Protein AF-G2QCF4-F1 (afdb_monomer)

Organism: Thermothelomyces thermophilus (strain ATCC 42464 / BCRC 31852 / DSM 1799) (NCBI:txid573729)

Secondary structure (DSSP, 8-state):
-EEEEEEETTEEEEEETTTTEEEEE-SSHHHHHHHHHHHHHHHHHHHTT--TTSPPEEEEETTEEEEE--TT--HHHHHHHS---HHHHHHHHHHHHHHHHHHHHTT------SSS--PPPTT-HHHHHHHHHHHHHHHHSS-TTTTS-HHHHHHHHHTT-----GGGHHHHHHHHHHHTT---HHHHHHHHHHHH--

Nearest PDB structures (foldseek):
  3lxp-assembly1_A  TM=7.555E-01  e=3.835E-06  Homo sapiens
  4e1z-assembly1_A  TM=7.424E-01  e=3.626E-06  Mus musculus
  4gfo-assembly1_A  TM=7.415E-01  e=7.110E-06  Homo sapiens
  3o51-assembly1_A  TM=7.094E-01  e=1.477E-06  Homo sapiens

Sequence (198 aa):
MKDLVAYGNSGMVLLDRDTDTVIKTPHGEHTREAVTRERQIYERFVERGGHKGILCYHGTFESGIRLEYASHGNVRSYLDDHWANEKTKVRWAVQLAEALEFVHRCGVIHGDVNGFNVLLDKHLDADIFALGSTIYELMTESRPYAGLTEKVIFEKYSKGEFPETESLGFAGSIIKKCWQGEYKECKVVDDLKVQSWT

Radius of gyration: 17.88 Å; Cα contacts (8 Å, |Δi|>4): 250; chains: 1; bounding box: 49×38×49 Å

pLDDT: mean 79.03, std 13.93, range [31.0, 95.31]

Structure (mmCIF, N/CA/C/O backbone):
data_AF-G2QCF4-F1
#
_entry.id   AF-G2QCF4-F1
#
loop_
_atom_site.group_PDB
_atom_site.id
_atom_site.type_symbol
_atom_site.label_atom_id
_atom_site.label_alt_id
_atom_site.label_comp_id
_atom_site.label_asym_id
_atom_site.label_entity_id
_atom_site.label_seq_id
_atom_site.pdbx_PDB_ins_code
_atom_site.Cartn_x
_atom_site.Cartn_y
_atom_site.Cartn_z
_atom_site.occupancy
_atom_site.B_iso_or_equiv
_atom_site.auth_seq_id
_atom_site.auth_comp_id
_atom_site.auth_asym_id
_atom_site.auth_atom_id
_atom_site.pdbx_PDB_model_num
ATOM 1 N N . MET A 1 1 ? 12.374 12.628 -22.451 1.00 58.88 1 MET A N 1
ATOM 2 C CA . MET A 1 1 ? 13.365 13.104 -21.425 1.00 58.88 1 MET A CA 1
ATOM 3 C C . MET A 1 1 ? 13.071 12.396 -20.103 1.00 58.88 1 MET A C 1
ATOM 5 O O . MET A 1 1 ? 11.895 12.256 -19.789 1.00 58.88 1 MET A O 1
ATOM 9 N N . LYS A 1 2 ? 14.086 11.907 -19.367 1.00 72.62 2 LYS A N 1
ATOM 10 C CA . LYS A 1 2 ? 13.896 11.145 -18.115 1.00 72.62 2 LYS A CA 1
ATOM 11 C C . LYS A 1 2 ? 14.284 11.992 -16.905 1.00 72.62 2 LYS A C 1
ATOM 13 O O . LYS A 1 2 ? 15.440 12.399 -16.819 1.00 72.62 2 LYS A O 1
ATOM 18 N N . ASP A 1 3 ? 13.356 12.175 -15.973 1.00 74.00 3 ASP A N 1
ATOM 19 C CA . ASP A 1 3 ? 13.593 12.927 -14.739 1.00 74.00 3 ASP A CA 1
ATOM 20 C C . ASP A 1 3 ? 13.593 11.980 -13.539 1.00 74.00 3 ASP A C 1
ATOM 22 O O . ASP A 1 3 ? 12.762 11.078 -13.439 1.00 74.00 3 ASP A O 1
ATOM 26 N N . LEU A 1 4 ? 14.524 12.167 -12.610 1.00 73.75 4 LEU A N 1
ATOM 27 C CA . LEU A 1 4 ? 14.530 11.421 -11.357 1.00 73.75 4 LEU A CA 1
ATOM 28 C C . LEU A 1 4 ? 13.407 11.933 -10.449 1.00 73.75 4 LEU A C 1
ATOM 30 O O . LEU A 1 4 ? 13.386 13.116 -10.118 1.00 73.75 4 LEU A O 1
ATOM 34 N N . VAL A 1 5 ? 12.511 11.040 -10.021 1.00 70.19 5 VAL A N 1
ATOM 35 C CA . VAL A 1 5 ? 11.349 11.406 -9.190 1.00 70.19 5 VAL A CA 1
ATOM 36 C C . VAL A 1 5 ? 11.473 10.899 -7.757 1.00 70.19 5 VAL A C 1
ATOM 38 O O . VAL A 1 5 ? 10.997 11.567 -6.844 1.00 70.19 5 VAL A O 1
ATOM 41 N N . ALA A 1 6 ? 12.141 9.763 -7.521 1.00 63.31 6 ALA A N 1
ATOM 42 C CA . ALA A 1 6 ? 12.368 9.268 -6.162 1.00 63.31 6 ALA A CA 1
ATOM 43 C C . ALA A 1 6 ? 13.577 8.324 -6.035 1.00 63.31 6 ALA A C 1
ATOM 45 O O . ALA A 1 6 ? 13.937 7.607 -6.974 1.00 63.31 6 ALA A O 1
ATOM 46 N N . TYR A 1 7 ? 14.136 8.277 -4.820 1.00 60.03 7 TYR A N 1
ATOM 47 C CA . TYR A 1 7 ? 14.995 7.198 -4.326 1.00 60.03 7 TYR A CA 1
ATOM 48 C C . TYR A 1 7 ? 14.211 6.366 -3.307 1.00 60.03 7 TYR A C 1
ATOM 50 O O . TYR A 1 7 ? 13.603 6.927 -2.397 1.00 60.03 7 TYR A O 1
ATOM 58 N N . GLY A 1 8 ? 14.233 5.041 -3.439 1.00 58.19 8 GLY A N 1
ATOM 59 C CA . GLY A 1 8 ? 13.652 4.123 -2.459 1.00 58.19 8 GLY A CA 1
ATOM 60 C C . GLY A 1 8 ? 14.642 3.041 -2.029 1.00 58.19 8 GLY A C 1
ATOM 61 O O . GLY A 1 8 ? 15.656 2.817 -2.687 1.00 58.19 8 GLY A O 1
ATOM 62 N N . ASN A 1 9 ? 14.311 2.309 -0.959 1.00 54.06 9 ASN A N 1
ATOM 63 C CA . ASN A 1 9 ? 15.125 1.192 -0.446 1.00 54.06 9 ASN A CA 1
ATOM 64 C C . ASN A 1 9 ? 15.399 0.091 -1.491 1.00 54.06 9 ASN A C 1
ATOM 66 O O . ASN A 1 9 ? 16.360 -0.661 -1.359 1.00 54.06 9 ASN A O 1
ATOM 70 N N . SER A 1 10 ? 14.558 -0.015 -2.525 1.00 61.00 10 SER A N 1
ATOM 71 C CA . SER A 1 10 ? 14.649 -1.028 -3.585 1.00 61.00 10 SER A CA 1
ATOM 72 C C . SER A 1 10 ? 15.221 -0.513 -4.913 1.00 61.00 10 SER A C 1
ATOM 74 O O . SER A 1 10 ? 15.384 -1.314 -5.830 1.00 61.00 10 SER A O 1
ATOM 76 N N . GLY A 1 11 ? 15.549 0.781 -5.047 1.00 70.69 11 GLY A N 1
ATOM 77 C CA . GLY A 1 11 ? 16.124 1.331 -6.282 1.00 70.69 11 GLY A CA 1
ATOM 78 C C . GLY A 1 11 ? 15.760 2.789 -6.579 1.00 70.69 11 GLY A C 1
ATOM 79 O O . GLY A 1 11 ? 15.259 3.520 -5.724 1.00 70.69 11 GLY A O 1
ATOM 80 N N . MET A 1 12 ? 16.021 3.211 -7.818 1.00 82.69 12 MET A N 1
ATOM 81 C CA . MET A 1 12 ? 15.666 4.533 -8.350 1.00 82.69 12 MET A CA 1
ATOM 82 C C . MET A 1 12 ? 14.351 4.477 -9.127 1.00 82.69 12 MET A C 1
ATOM 84 O O . MET A 1 12 ? 14.091 3.503 -9.836 1.00 82.69 12 MET A O 1
ATOM 88 N N . VAL A 1 13 ? 13.569 5.555 -9.051 1.00 84.94 13 VAL A N 1
ATOM 89 C CA . VAL A 1 13 ? 12.350 5.748 -9.847 1.00 84.94 13 VAL A CA 1
ATOM 90 C C . VAL A 1 13 ? 12.537 6.942 -10.779 1.00 84.94 13 VAL A C 1
ATOM 92 O O . VAL A 1 13 ? 12.726 8.076 -10.333 1.00 84.94 13 VAL A O 1
ATOM 95 N N . LEU A 1 14 ? 12.486 6.677 -12.082 1.00 88.38 14 LEU A N 1
ATOM 96 C CA . LEU A 1 14 ? 12.657 7.663 -13.147 1.00 88.38 14 LEU A CA 1
ATOM 97 C C . LEU A 1 14 ? 11.324 7.877 -13.864 1.00 88.38 14 LEU A C 1
ATOM 99 O O . LEU A 1 14 ? 10.736 6.911 -14.341 1.00 88.38 14 LEU A O 1
ATOM 103 N N . LEU A 1 15 ? 10.862 9.116 -13.986 1.00 88.25 15 LEU A N 1
ATOM 104 C CA . LEU A 1 15 ? 9.718 9.461 -14.826 1.00 88.25 15 LEU A CA 1
ATOM 105 C C . LEU A 1 15 ? 10.156 9.540 -16.284 1.00 88.25 15 LEU A C 1
ATOM 107 O O . LEU A 1 15 ? 11.046 10.313 -16.641 1.00 88.25 15 LEU A O 1
ATOM 111 N N . AS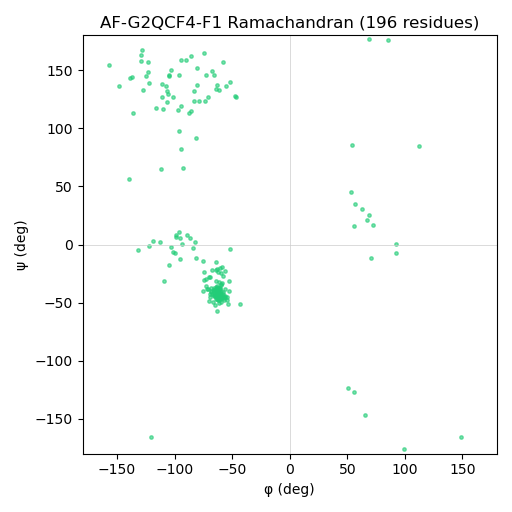P A 1 16 ? 9.498 8.752 -17.123 1.00 91.69 16 ASP A N 1
ATOM 112 C CA . ASP A 1 16 ? 9.586 8.815 -18.572 1.00 91.69 16 ASP A CA 1
ATOM 113 C C . ASP A 1 16 ? 8.427 9.666 -19.103 1.00 91.69 16 ASP A C 1
ATOM 115 O O . ASP A 1 16 ? 7.296 9.191 -19.235 1.00 91.69 16 ASP A O 1
ATOM 119 N N . ARG A 1 17 ? 8.708 10.945 -19.380 1.00 88.94 17 ARG A N 1
ATOM 120 C CA . ARG A 1 17 ? 7.692 11.910 -19.835 1.00 88.94 17 ARG A CA 1
ATOM 121 C C . ARG A 1 17 ? 7.141 11.604 -21.221 1.00 88.94 17 ARG A C 1
ATOM 123 O O . ARG A 1 17 ? 6.058 12.075 -21.546 1.00 88.94 17 ARG A O 1
ATOM 130 N N . ASP A 1 18 ? 7.877 10.845 -22.028 1.00 91.31 18 ASP A N 1
ATOM 131 C CA . ASP A 1 18 ? 7.485 10.575 -23.411 1.00 91.31 18 ASP A CA 1
ATOM 132 C C . ASP A 1 18 ? 6.316 9.573 -23.459 1.00 91.31 18 ASP A C 1
ATOM 134 O O . ASP A 1 18 ? 5.539 9.556 -24.412 1.00 91.31 18 ASP A O 1
ATOM 138 N N . THR A 1 19 ? 6.159 8.768 -22.404 1.00 90.75 19 THR A N 1
ATOM 139 C CA . THR A 1 19 ? 5.100 7.757 -22.275 1.00 90.75 19 THR A CA 1
ATOM 140 C C . THR A 1 19 ? 4.215 7.944 -21.043 1.00 90.75 19 THR A C 1
ATOM 142 O O . THR A 1 19 ? 3.326 7.127 -20.833 1.00 90.75 19 THR A O 1
ATOM 145 N N . ASP A 1 20 ? 4.486 8.952 -20.211 1.00 91.31 20 ASP A N 1
ATOM 146 C CA . ASP A 1 20 ? 3.826 9.194 -18.919 1.00 91.31 20 ASP A CA 1
ATOM 147 C C . ASP A 1 20 ? 3.843 7.965 -17.983 1.00 91.31 20 ASP A C 1
ATOM 149 O O . ASP A 1 20 ? 2.847 7.566 -17.382 1.00 91.31 20 ASP A O 1
ATOM 153 N N . THR A 1 21 ? 5.009 7.317 -17.883 1.00 93.00 21 THR A N 1
ATOM 154 C CA . THR A 1 21 ? 5.222 6.131 -17.027 1.00 93.00 21 THR A CA 1
ATOM 155 C C . THR A 1 21 ? 6.439 6.308 -16.138 1.00 93.00 21 THR A C 1
ATOM 157 O O . THR A 1 21 ? 7.326 7.100 -16.452 1.00 93.00 21 THR A O 1
ATOM 160 N N . VAL A 1 22 ? 6.558 5.496 -15.092 1.00 91.25 22 VAL A N 1
ATOM 161 C CA . VAL A 1 22 ? 7.780 5.420 -14.288 1.00 91.25 22 VAL A CA 1
ATOM 162 C C . VAL A 1 22 ? 8.579 4.158 -14.584 1.00 91.25 22 VAL A C 1
ATOM 164 O O . VAL A 1 22 ? 8.037 3.085 -14.844 1.00 91.25 22 VAL A O 1
ATOM 167 N N . ILE A 1 23 ? 9.898 4.286 -14.519 1.00 92.50 23 ILE A N 1
ATOM 168 C CA . ILE A 1 23 ? 10.859 3.196 -14.624 1.00 92.50 23 ILE A CA 1
ATOM 169 C C . ILE A 1 23 ? 11.485 3.018 -13.249 1.00 92.50 23 ILE A C 1
ATOM 171 O O . ILE A 1 23 ? 12.176 3.911 -12.754 1.00 92.50 23 ILE A O 1
ATOM 175 N N . LYS A 1 24 ? 11.271 1.849 -12.651 1.00 88.94 24 LYS A N 1
ATOM 176 C CA . LYS A 1 24 ? 11.936 1.449 -11.415 1.00 88.94 24 LYS A CA 1
ATOM 177 C C . LYS A 1 24 ? 13.135 0.580 -11.762 1.00 88.94 24 LYS A C 1
ATOM 179 O O . LYS A 1 24 ? 12.981 -0.500 -12.331 1.00 88.94 24 LYS A O 1
ATOM 184 N N . THR A 1 25 ? 14.329 1.067 -11.453 1.00 89.38 25 THR A N 1
ATOM 185 C CA . THR A 1 25 ? 15.599 0.430 -11.821 1.00 89.38 25 THR A CA 1
ATOM 186 C C . THR A 1 25 ? 16.465 0.196 -10.581 1.00 89.38 25 THR A C 1
ATOM 188 O O . THR A 1 25 ? 16.424 1.007 -9.649 1.00 89.38 25 THR A O 1
ATOM 191 N N . PRO A 1 26 ? 17.243 -0.899 -10.521 1.00 86.06 26 PRO A N 1
ATOM 192 C CA . PRO A 1 26 ? 18.140 -1.143 -9.401 1.00 86.06 26 PRO A CA 1
ATOM 193 C C . PRO A 1 26 ? 19.223 -0.059 -9.294 1.00 86.06 26 PRO A C 1
ATOM 195 O O . PRO A 1 26 ? 19.842 0.333 -10.282 1.00 86.06 26 PRO A O 1
ATOM 198 N N . HIS A 1 27 ? 19.494 0.381 -8.067 1.00 81.06 27 HIS A N 1
ATOM 199 C CA . HIS A 1 27 ? 20.644 1.209 -7.717 1.00 81.06 27 HIS A CA 1
ATOM 200 C C . HIS A 1 27 ? 21.789 0.291 -7.243 1.00 81.06 27 HIS A C 1
ATOM 202 O O . HIS A 1 27 ? 21.955 0.038 -6.048 1.00 81.06 27 HIS A O 1
ATOM 208 N N . GLY A 1 28 ? 22.532 -0.281 -8.196 1.00 79.81 28 GLY A N 1
ATOM 209 C CA . GLY A 1 28 ? 23.640 -1.218 -7.941 1.00 79.81 28 GLY A CA 1
ATOM 210 C C . GLY A 1 28 ? 23.221 -2.687 -7.772 1.00 79.81 28 GLY A C 1
ATOM 211 O O . GLY A 1 28 ? 22.037 -3.023 -7.786 1.00 79.81 28 GLY A O 1
ATOM 212 N N . GLU A 1 29 ? 24.199 -3.589 -7.627 1.00 79.69 29 GLU A N 1
ATOM 213 C CA . GLU A 1 29 ? 23.953 -5.043 -7.613 1.00 79.69 29 GLU A CA 1
ATOM 214 C C . GLU A 1 29 ? 23.033 -5.501 -6.474 1.00 79.69 29 GLU A C 1
ATOM 216 O O . GLU A 1 29 ? 22.153 -6.331 -6.699 1.00 79.69 29 GLU A O 1
ATOM 221 N N . HIS A 1 30 ? 23.154 -4.893 -5.291 1.00 81.06 30 HIS A N 1
ATOM 222 C CA . HIS A 1 30 ? 22.394 -5.271 -4.093 1.00 81.06 30 HIS A CA 1
ATOM 223 C C . HIS A 1 30 ? 20.871 -5.099 -4.220 1.00 81.06 30 HIS A C 1
ATOM 225 O O . HIS A 1 30 ? 20.121 -5.726 -3.479 1.00 81.0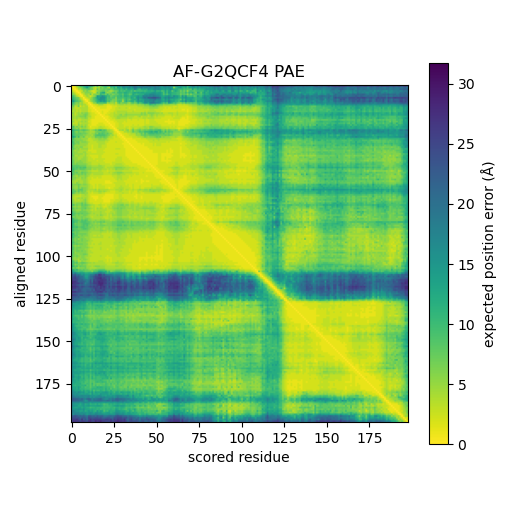6 30 HIS A O 1
ATOM 231 N N . THR A 1 31 ? 20.391 -4.270 -5.153 1.00 79.94 31 THR A N 1
ATOM 232 C CA . THR A 1 31 ? 18.950 -4.009 -5.343 1.00 79.94 31 THR A CA 1
ATOM 233 C C . THR A 1 31 ? 18.349 -4.776 -6.525 1.00 79.94 31 THR A C 1
ATOM 235 O O . THR A 1 31 ? 17.130 -4.797 -6.697 1.00 79.94 31 THR A O 1
ATOM 238 N N . ARG A 1 32 ? 19.173 -5.477 -7.322 1.00 83.44 32 ARG A N 1
ATOM 239 C CA . ARG A 1 32 ? 18.714 -6.242 -8.498 1.00 83.44 32 ARG A CA 1
ATOM 240 C C . ARG A 1 32 ? 17.755 -7.367 -8.127 1.00 83.44 32 ARG A C 1
ATOM 242 O O . ARG A 1 32 ? 16.770 -7.588 -8.830 1.00 83.44 32 ARG A O 1
ATOM 249 N N . GLU A 1 33 ? 18.025 -8.070 -7.031 1.00 86.12 33 GLU A N 1
ATOM 250 C CA . GLU A 1 33 ? 17.155 -9.149 -6.554 1.00 86.12 33 GLU A CA 1
ATOM 251 C C . GLU A 1 33 ? 15.787 -8.622 -6.111 1.00 86.12 33 GLU A C 1
ATOM 253 O O . GLU A 1 33 ? 14.766 -9.234 -6.423 1.00 86.12 33 GLU A O 1
ATOM 258 N N . ALA A 1 34 ? 15.752 -7.460 -5.451 1.00 84.00 34 ALA A N 1
ATOM 259 C CA . ALA A 1 34 ? 14.508 -6.816 -5.036 1.00 84.00 34 ALA A CA 1
ATOM 260 C C . ALA A 1 34 ? 13.648 -6.440 -6.252 1.00 84.00 34 ALA A C 1
ATOM 262 O O . ALA A 1 34 ? 12.477 -6.811 -6.310 1.00 84.00 34 ALA A O 1
ATOM 263 N N . VAL A 1 35 ? 14.247 -5.806 -7.266 1.00 86.12 35 VAL A N 1
ATOM 264 C CA . VAL A 1 35 ? 13.550 -5.467 -8.520 1.00 86.12 35 VAL A CA 1
ATOM 265 C C . VAL A 1 35 ? 13.109 -6.725 -9.277 1.00 86.12 35 VAL A C 1
ATOM 267 O O . VAL A 1 35 ? 12.019 -6.761 -9.844 1.00 86.12 35 VAL A O 1
ATOM 270 N N . THR A 1 36 ? 13.907 -7.797 -9.246 1.00 89.06 36 THR A N 1
ATOM 271 C CA . THR A 1 36 ? 13.543 -9.084 -9.865 1.00 89.06 36 THR A CA 1
ATOM 272 C C . THR A 1 36 ? 12.341 -9.729 -9.175 1.00 89.06 36 THR A C 1
ATOM 274 O O . THR A 1 36 ? 11.460 -10.255 -9.856 1.00 89.06 36 THR A O 1
ATOM 277 N N . ARG A 1 37 ? 12.284 -9.676 -7.840 1.00 88.62 37 ARG A N 1
ATOM 278 C CA . ARG A 1 37 ? 11.147 -10.170 -7.053 1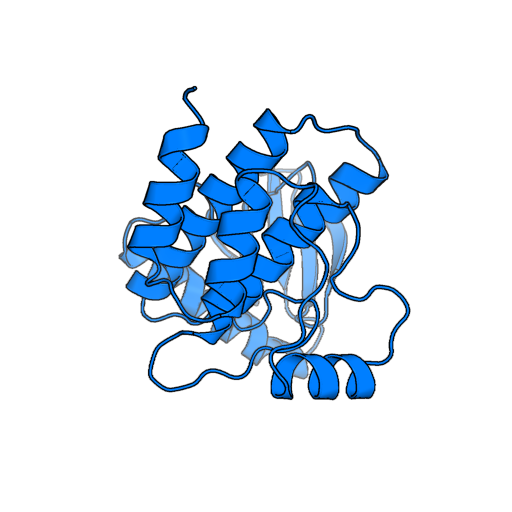.00 88.62 37 ARG A CA 1
ATOM 279 C C . ARG A 1 37 ? 9.890 -9.351 -7.327 1.00 88.62 37 ARG A C 1
ATOM 281 O O . ARG A 1 37 ? 8.827 -9.920 -7.546 1.00 88.62 37 ARG A O 1
ATOM 288 N N . GLU A 1 38 ? 10.020 -8.029 -7.360 1.00 89.25 38 GLU A N 1
ATOM 289 C CA . GLU A 1 38 ? 8.917 -7.123 -7.676 1.00 89.25 38 GLU A CA 1
ATOM 290 C C . GLU A 1 38 ? 8.368 -7.371 -9.085 1.00 89.25 38 GLU A C 1
ATOM 292 O O . GLU A 1 38 ? 7.157 -7.477 -9.260 1.00 89.25 38 GLU A O 1
ATOM 297 N N . ARG A 1 39 ? 9.245 -7.586 -10.074 1.00 91.94 39 ARG A N 1
ATOM 298 C CA . ARG A 1 39 ? 8.843 -8.015 -11.419 1.00 91.94 39 ARG A CA 1
ATOM 299 C C . ARG A 1 39 ? 7.972 -9.274 -11.382 1.00 91.94 39 ARG A C 1
ATOM 301 O O . ARG A 1 39 ? 6.893 -9.266 -11.959 1.00 91.94 39 ARG A O 1
ATOM 308 N N . GLN A 1 40 ? 8.412 -10.326 -10.689 1.00 93.00 40 GLN A N 1
ATOM 309 C CA . GLN A 1 40 ? 7.668 -11.593 -10.603 1.00 93.00 40 GLN A CA 1
ATOM 310 C C . GLN A 1 40 ? 6.292 -11.425 -9.942 1.00 93.00 40 GLN A C 1
ATOM 312 O O . GLN A 1 40 ? 5.343 -12.129 -10.283 1.00 93.00 40 GLN A O 1
ATOM 317 N N . ILE A 1 41 ? 6.178 -10.496 -8.990 1.00 91.56 41 ILE A N 1
ATOM 318 C CA . ILE A 1 41 ? 4.906 -10.149 -8.354 1.00 91.56 41 ILE A CA 1
ATOM 319 C C . ILE A 1 41 ? 3.963 -9.497 -9.375 1.00 91.56 41 ILE A C 1
ATOM 321 O O . ILE A 1 41 ? 2.826 -9.945 -9.521 1.00 91.56 41 ILE A O 1
ATOM 325 N N . TYR A 1 42 ? 4.436 -8.497 -10.123 1.00 93.75 42 TYR A N 1
ATOM 326 C CA . TYR A 1 42 ? 3.627 -7.830 -11.147 1.00 93.75 42 TYR A CA 1
ATOM 327 C C . TYR A 1 42 ? 3.248 -8.753 -12.311 1.00 93.75 42 TYR A C 1
ATOM 329 O O . TYR A 1 42 ? 2.105 -8.711 -12.763 1.00 93.75 42 TYR A O 1
ATOM 337 N N . GLU A 1 43 ? 4.155 -9.622 -12.761 1.00 94.38 43 GLU A N 1
ATOM 338 C CA . GLU A 1 43 ? 3.855 -10.655 -13.764 1.00 94.38 43 GLU A CA 1
ATOM 339 C C . GLU A 1 43 ? 2.693 -11.542 -13.291 1.00 94.38 43 GLU A C 1
ATOM 341 O O . GLU A 1 43 ? 1.714 -11.726 -14.015 1.00 94.38 43 GLU A O 1
ATOM 346 N N . ARG A 1 44 ? 2.721 -11.977 -12.025 1.00 94.62 44 ARG A N 1
ATOM 347 C CA . ARG A 1 44 ? 1.630 -12.757 -11.429 1.00 94.62 44 ARG A CA 1
ATOM 348 C C . ARG A 1 44 ? 0.313 -11.982 -11.354 1.00 94.62 44 ARG A C 1
ATOM 350 O O . ARG A 1 44 ? -0.752 -12.562 -11.559 1.00 94.62 44 ARG A O 1
ATOM 357 N N . PHE A 1 45 ? 0.355 -10.685 -11.051 1.00 94.25 45 PHE A N 1
ATOM 358 C CA . PHE A 1 45 ? -0.848 -9.850 -11.054 1.00 94.25 45 PHE A CA 1
ATOM 359 C C . PHE A 1 45 ? -1.467 -9.771 -12.450 1.00 94.25 45 PHE A C 1
ATOM 361 O O . PHE A 1 45 ? -2.682 -9.923 -12.583 1.00 94.25 45 PHE A O 1
ATOM 368 N N . VAL A 1 46 ? -0.646 -9.603 -13.490 1.00 94.88 46 VAL A N 1
ATOM 369 C CA . VAL A 1 46 ? -1.109 -9.593 -14.886 1.00 94.88 46 VAL A CA 1
ATOM 370 C C . VAL A 1 46 ? -1.723 -10.940 -15.275 1.00 94.88 46 VAL A C 1
ATOM 372 O O . VAL A 1 46 ? -2.821 -10.963 -15.827 1.00 94.88 46 VAL A O 1
ATOM 375 N N . GLU A 1 47 ? -1.093 -12.062 -14.915 1.00 95.06 47 GLU A N 1
ATOM 376 C CA . GLU A 1 47 ? -1.629 -13.416 -15.154 1.00 95.06 47 GLU A CA 1
ATOM 377 C C . GLU A 1 47 ? -3.007 -13.646 -14.510 1.00 95.06 47 GLU A C 1
ATOM 379 O O . GLU A 1 47 ? -3.798 -14.462 -14.987 1.00 95.06 47 GLU A O 1
ATOM 384 N N . ARG A 1 48 ? -3.316 -12.923 -13.427 1.00 94.31 48 ARG A N 1
ATOM 385 C CA . ARG A 1 48 ? -4.600 -12.984 -12.710 1.00 94.31 48 ARG A CA 1
ATOM 386 C C . ARG A 1 48 ? -5.595 -11.894 -13.135 1.00 94.31 48 ARG A C 1
ATOM 388 O O . ARG A 1 48 ? -6.628 -11.745 -12.487 1.00 94.31 48 ARG A O 1
ATOM 395 N N . GLY A 1 49 ? -5.312 -11.173 -14.222 1.00 92.62 49 GLY A N 1
ATOM 396 C CA . GLY A 1 49 ? -6.196 -10.165 -14.820 1.00 92.62 49 GLY A CA 1
ATOM 397 C C . GLY A 1 49 ? -5.984 -8.730 -14.327 1.00 92.62 49 GLY A C 1
ATOM 398 O O . GLY A 1 49 ? -6.672 -7.827 -14.797 1.00 92.62 49 GLY A O 1
ATOM 399 N N . GLY A 1 50 ? -5.029 -8.504 -13.420 1.00 91.12 50 GLY A N 1
ATOM 400 C CA . GLY A 1 50 ? -4.743 -7.194 -12.833 1.00 91.12 50 GLY A CA 1
ATOM 401 C C . GLY A 1 50 ? -5.840 -6.671 -11.896 1.00 91.12 50 GLY A C 1
ATOM 402 O O . GLY A 1 50 ? -6.887 -7.289 -11.700 1.00 91.12 50 GLY A O 1
ATOM 403 N N . HIS A 1 51 ? -5.594 -5.507 -11.291 1.00 90.19 51 HIS A N 1
ATOM 404 C CA . HIS A 1 51 ? -6.555 -4.848 -10.409 1.00 90.19 51 HIS A CA 1
ATOM 405 C C . HIS A 1 51 ? -6.428 -3.323 -10.484 1.00 90.19 51 HIS A C 1
ATOM 407 O O . HIS A 1 51 ? -5.326 -2.796 -10.409 1.00 90.19 51 HIS A O 1
ATOM 413 N N . LYS A 1 52 ? -7.559 -2.605 -10.546 1.00 86.88 52 LYS A N 1
ATOM 414 C CA . LYS A 1 52 ? -7.632 -1.128 -10.665 1.00 86.88 52 LYS A CA 1
ATOM 415 C C . LYS A 1 52 ? -6.942 -0.346 -9.533 1.00 86.88 52 LYS A C 1
ATOM 417 O O . LYS A 1 52 ? -6.733 0.851 -9.654 1.00 86.88 52 LYS A O 1
ATOM 422 N N . GLY A 1 53 ? -6.706 -1.001 -8.395 1.00 80.00 53 GLY A N 1
ATOM 423 C CA . GLY A 1 53 ? -6.049 -0.422 -7.217 1.00 80.00 53 GLY A CA 1
ATOM 424 C C . GLY A 1 53 ? -4.545 -0.700 -7.146 1.00 80.00 53 GLY A C 1
ATOM 425 O O . 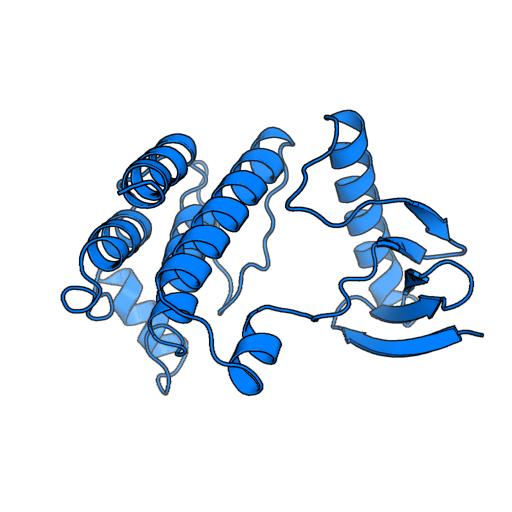GLY A 1 53 ? -3.932 -0.402 -6.130 1.00 80.00 53 GLY A O 1
ATOM 426 N N . ILE A 1 54 ? -3.970 -1.316 -8.181 1.00 86.06 54 ILE A N 1
ATOM 427 C CA . ILE A 1 54 ? -2.541 -1.620 -8.305 1.00 86.06 54 ILE A CA 1
ATOM 428 C C . ILE A 1 54 ? -2.046 -0.948 -9.584 1.00 86.06 54 ILE A C 1
ATOM 430 O O . ILE A 1 54 ? -2.741 -0.986 -10.597 1.00 86.06 54 ILE A O 1
ATOM 434 N N . LEU A 1 55 ? -0.854 -0.347 -9.538 1.00 86.50 55 LEU A N 1
ATOM 435 C CA . LEU A 1 55 ? -0.262 0.322 -10.699 1.00 86.50 55 LEU A CA 1
ATOM 436 C C . LEU A 1 55 ? -0.161 -0.629 -11.894 1.00 86.50 55 LEU A C 1
ATOM 438 O O . LEU A 1 55 ? 0.274 -1.777 -11.749 1.00 86.50 55 LEU A O 1
ATOM 442 N N . CYS A 1 56 ? -0.523 -0.143 -13.081 1.00 90.12 56 CYS A N 1
ATOM 443 C CA . CYS A 1 56 ? -0.410 -0.941 -14.296 1.00 90.12 56 CYS A CA 1
ATOM 444 C C . CYS A 1 56 ? 1.053 -1.327 -14.577 1.00 90.12 56 CYS A C 1
ATOM 446 O O . CYS A 1 56 ? 1.952 -0.484 -14.533 1.00 90.12 56 CYS A O 1
ATOM 448 N N . TYR A 1 57 ? 1.294 -2.604 -14.891 1.00 94.62 57 TYR A N 1
ATOM 449 C CA . TYR A 1 57 ? 2.611 -3.113 -15.273 1.00 94.62 57 TYR A CA 1
ATOM 450 C C . TYR A 1 57 ? 2.771 -3.120 -16.793 1.00 94.62 57 TYR A C 1
ATOM 452 O O . TYR A 1 57 ? 2.052 -3.824 -17.500 1.00 94.62 57 TYR A O 1
ATOM 460 N N . HIS A 1 58 ? 3.753 -2.370 -17.294 1.00 94.94 58 HIS A N 1
ATOM 461 C CA . HIS A 1 58 ? 4.030 -2.224 -18.728 1.00 94.94 58 HIS A CA 1
ATOM 462 C C . HIS A 1 58 ? 5.178 -3.121 -19.218 1.00 94.94 58 HIS A C 1
ATOM 464 O O . HIS A 1 58 ? 5.628 -2.982 -20.355 1.00 94.94 58 HIS A O 1
ATOM 470 N N . GLY A 1 59 ? 5.667 -4.033 -18.374 1.00 94.50 59 GLY A N 1
ATOM 471 C CA . GLY A 1 59 ? 6.753 -4.947 -18.713 1.00 94.50 59 GLY A CA 1
ATOM 472 C C . GLY A 1 59 ? 8.121 -4.514 -18.186 1.00 94.50 59 GLY A C 1
ATOM 473 O O . GLY A 1 59 ? 8.283 -3.552 -17.428 1.00 94.50 59 GLY A O 1
ATOM 474 N N . THR A 1 60 ? 9.138 -5.282 -18.562 1.00 94.00 60 THR A N 1
ATOM 475 C CA . THR A 1 60 ? 10.535 -4.989 -18.232 1.00 94.00 60 THR A CA 1
ATOM 476 C C . THR A 1 60 ? 11.056 -3.813 -19.045 1.00 94.00 60 THR A C 1
ATOM 478 O O . THR A 1 60 ? 10.733 -3.674 -20.224 1.00 94.00 60 THR A O 1
ATOM 481 N N . PHE A 1 61 ? 11.933 -3.016 -18.446 1.00 90.75 61 PHE A N 1
ATOM 482 C CA . PHE A 1 61 ? 12.660 -1.963 -19.142 1.00 90.75 61 PHE A CA 1
ATOM 483 C C . PHE A 1 61 ? 14.125 -1.997 -18.709 1.00 90.75 61 PHE A C 1
ATOM 485 O O . PHE A 1 61 ? 14.426 -1.726 -17.548 1.00 90.75 61 PHE A O 1
ATOM 492 N N . GLU A 1 62 ? 15.033 -2.334 -19.629 1.00 88.81 62 GLU A N 1
ATOM 493 C CA . GLU A 1 62 ? 16.452 -2.580 -19.322 1.00 88.81 62 GLU A CA 1
ATOM 494 C C . GLU A 1 62 ? 16.611 -3.578 -18.148 1.00 88.81 62 GLU A C 1
ATOM 496 O O . GLU A 1 62 ? 16.087 -4.689 -18.211 1.00 88.81 62 GLU A O 1
ATOM 501 N N . SER A 1 63 ? 17.310 -3.204 -17.069 1.00 86.88 63 SER A N 1
ATOM 502 C CA . SER A 1 63 ? 17.433 -4.005 -15.840 1.00 86.88 63 SER A CA 1
ATOM 503 C C . SER A 1 63 ? 16.300 -3.790 -14.828 1.00 86.88 63 SER A C 1
ATOM 505 O O . SER A 1 63 ? 16.390 -4.284 -13.704 1.00 86.88 63 SER A O 1
ATOM 507 N N . GLY A 1 64 ? 15.283 -3.009 -15.187 1.00 91.06 64 GLY A N 1
ATOM 508 C CA . GLY A 1 64 ? 14.186 -2.591 -14.324 1.00 91.06 64 GLY A CA 1
ATOM 509 C C . GLY A 1 64 ? 12.802 -3.011 -14.818 1.00 91.06 64 GLY A C 1
ATOM 510 O O . GLY A 1 64 ? 12.639 -3.843 -15.716 1.00 91.06 64 GLY A O 1
ATOM 511 N N . ILE A 1 65 ? 11.787 -2.392 -14.222 1.00 93.81 65 ILE A N 1
ATOM 512 C CA . ILE A 1 65 ? 10.375 -2.545 -14.583 1.00 93.81 65 ILE A CA 1
ATOM 513 C C . ILE A 1 65 ? 9.758 -1.191 -14.921 1.00 93.81 65 ILE A C 1
ATOM 515 O O . ILE A 1 65 ? 10.149 -0.166 -14.358 1.00 93.81 65 ILE A O 1
ATOM 519 N N . ARG A 1 66 ? 8.783 -1.191 -15.832 1.00 95.31 66 ARG A N 1
ATOM 520 C CA . ARG A 1 66 ? 7.988 -0.012 -16.179 1.00 95.31 66 ARG A CA 1
ATOM 521 C C . ARG A 1 66 ? 6.588 -0.129 -15.587 1.00 95.31 66 ARG A C 1
ATOM 523 O O . ARG A 1 66 ? 5.918 -1.143 -15.781 1.00 95.31 66 ARG A O 1
ATOM 530 N N . LEU A 1 67 ? 6.162 0.917 -14.890 1.00 92.06 67 LEU A N 1
ATOM 531 C CA . LEU A 1 67 ? 4.880 1.000 -14.197 1.00 92.06 67 LEU A CA 1
ATOM 532 C C . LEU A 1 67 ? 4.140 2.286 -14.574 1.00 92.06 67 LEU A C 1
ATOM 534 O O . LEU A 1 67 ? 4.753 3.269 -14.992 1.00 92.06 67 LEU A O 1
ATOM 538 N N . GLU A 1 68 ? 2.826 2.274 -14.394 1.00 89.44 68 GLU A N 1
ATOM 539 C CA . GLU A 1 68 ? 1.985 3.469 -14.432 1.00 89.44 68 GLU A CA 1
ATOM 540 C C . GLU A 1 68 ? 2.528 4.565 -13.505 1.00 89.44 68 GLU A C 1
ATOM 542 O O . GLU A 1 68 ? 2.979 4.293 -12.387 1.00 89.44 68 GLU A O 1
ATOM 547 N N . TYR A 1 69 ? 2.478 5.816 -13.964 1.00 86.12 69 TYR A N 1
ATOM 548 C CA . TYR A 1 69 ? 2.837 6.957 -13.134 1.00 86.12 69 TYR A CA 1
ATOM 549 C C . TYR A 1 69 ? 1.642 7.439 -12.298 1.00 86.12 69 TYR A C 1
ATOM 551 O O . TYR A 1 69 ? 0.668 7.976 -12.820 1.00 86.12 69 TYR A O 1
ATOM 559 N N . ALA A 1 70 ? 1.742 7.316 -10.973 1.00 81.00 70 ALA A N 1
ATOM 560 C CA . ALA A 1 70 ? 0.797 7.932 -10.044 1.00 81.00 70 ALA A CA 1
ATOM 561 C C . ALA A 1 70 ? 1.151 9.411 -9.812 1.00 81.00 70 ALA A C 1
ATOM 563 O O . ALA A 1 70 ? 1.918 9.749 -8.910 1.00 81.00 70 ALA A O 1
ATOM 564 N N . SER A 1 71 ? 0.565 10.300 -10.615 1.00 77.31 71 SER A N 1
ATOM 565 C CA . SER A 1 71 ? 0.877 11.740 -10.634 1.00 77.31 71 SER A CA 1
ATOM 566 C C . SER A 1 71 ? 0.643 12.495 -9.320 1.00 77.31 71 SER A C 1
ATOM 568 O O . SER A 1 71 ? 1.229 13.555 -9.120 1.00 77.31 71 SER A O 1
ATOM 570 N N . HIS A 1 72 ? -0.171 11.948 -8.415 1.00 75.19 72 HIS A N 1
ATOM 571 C CA . HIS A 1 72 ? -0.467 12.531 -7.100 1.00 75.19 72 HIS A CA 1
ATOM 572 C C . HIS A 1 72 ? 0.354 11.904 -5.961 1.00 75.19 72 HIS A C 1
ATOM 574 O O . HIS A 1 72 ? 0.119 12.204 -4.791 1.00 75.19 72 HIS A O 1
ATOM 580 N N . GLY A 1 73 ? 1.310 11.030 -6.288 1.00 74.62 73 GLY A N 1
ATOM 581 C CA . GLY A 1 73 ? 2.150 10.361 -5.305 1.00 74.62 73 GLY A CA 1
ATOM 582 C C . GLY A 1 73 ? 1.365 9.414 -4.394 1.00 74.62 73 GLY A C 1
ATOM 583 O O . GLY A 1 73 ? 0.412 8.758 -4.813 1.00 74.62 73 GLY A O 1
ATOM 584 N N . ASN A 1 74 ? 1.812 9.306 -3.144 1.00 77.56 74 ASN A N 1
ATOM 585 C CA . ASN A 1 74 ? 1.178 8.464 -2.133 1.00 77.56 74 ASN A CA 1
ATOM 586 C C . ASN A 1 74 ? 0.190 9.277 -1.277 1.00 77.56 74 ASN A C 1
ATOM 588 O O . ASN A 1 74 ? 0.301 10.497 -1.166 1.00 77.56 74 ASN A O 1
ATOM 592 N N . VAL A 1 75 ? -0.750 8.584 -0.629 1.00 71.50 75 VAL A N 1
ATOM 593 C 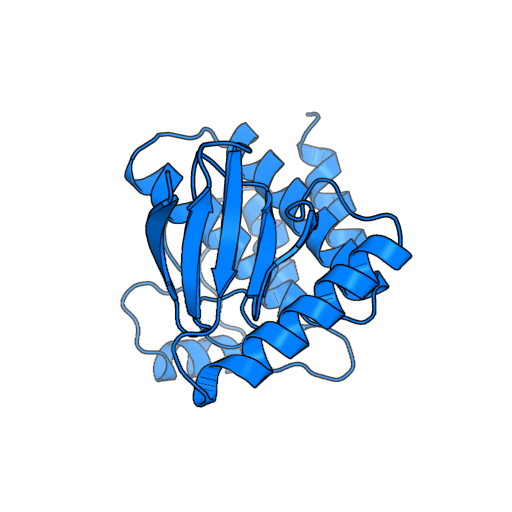CA . VAL A 1 75 ? -1.829 9.222 0.141 1.00 71.50 75 VAL A CA 1
ATOM 594 C C . VAL A 1 75 ? -1.309 10.100 1.284 1.00 71.50 75 VAL A C 1
ATOM 596 O O . VAL A 1 75 ? -1.902 11.139 1.552 1.00 71.50 75 VAL A O 1
ATOM 599 N N . ARG A 1 76 ? -0.192 9.727 1.925 1.00 71.56 76 ARG A N 1
ATOM 600 C CA . ARG A 1 76 ? 0.410 10.524 3.002 1.00 71.56 76 ARG A CA 1
ATOM 601 C C . ARG A 1 76 ? 0.864 11.881 2.475 1.00 71.56 76 ARG A C 1
ATOM 603 O O . ARG A 1 76 ? 0.377 12.899 2.946 1.00 71.56 76 ARG A O 1
ATOM 610 N N . SER A 1 77 ? 1.724 11.877 1.459 1.00 69.25 77 SER A N 1
ATOM 611 C CA . SER A 1 77 ? 2.220 13.109 0.836 1.00 69.25 77 SER A CA 1
ATOM 612 C C . SER A 1 77 ? 1.085 13.950 0.251 1.00 69.25 77 SER A C 1
ATOM 614 O O . SER A 1 77 ? 1.128 15.170 0.324 1.00 69.25 77 SER A O 1
ATOM 616 N N . TYR A 1 78 ? 0.040 13.311 -0.284 1.00 74.06 78 TYR A N 1
ATOM 617 C CA . TYR A 1 78 ? -1.132 14.034 -0.764 1.00 74.06 78 TYR A CA 1
ATOM 618 C C . TYR A 1 78 ? -1.848 14.780 0.366 1.00 74.06 78 TYR A C 1
ATOM 620 O O . TYR A 1 78 ? -2.171 15.948 0.191 1.00 74.06 78 TYR A O 1
ATOM 628 N N . LEU A 1 79 ? -2.079 14.124 1.508 1.00 75.38 79 LEU A N 1
ATOM 629 C CA . LEU A 1 79 ? -2.754 14.714 2.669 1.00 75.38 79 LEU A CA 1
ATOM 630 C C . LEU A 1 79 ? -1.917 15.788 3.375 1.00 75.38 79 LEU A C 1
ATOM 632 O O . LEU A 1 79 ? -2.487 16.705 3.957 1.00 75.38 79 LEU A O 1
ATOM 636 N N . ASP A 1 80 ? -0.586 15.696 3.303 1.00 76.38 80 ASP A N 1
ATOM 637 C CA . ASP A 1 80 ? 0.301 16.734 3.838 1.00 76.38 80 ASP A CA 1
ATOM 638 C C . ASP A 1 80 ? 0.115 18.076 3.081 1.00 76.38 80 ASP A C 1
ATOM 640 O O . ASP A 1 80 ? 0.205 19.142 3.690 1.00 76.38 80 ASP A O 1
ATOM 644 N N . ASP A 1 81 ? -0.218 18.026 1.783 1.00 76.31 81 ASP A N 1
ATOM 645 C CA . ASP A 1 81 ? -0.391 19.209 0.920 1.00 76.31 81 ASP A CA 1
ATOM 646 C C . ASP A 1 81 ? -1.865 19.551 0.598 1.00 76.31 81 ASP A C 1
ATOM 648 O O . ASP A 1 81 ? -2.170 20.662 0.156 1.00 76.31 81 ASP A O 1
ATOM 652 N N . HIS A 1 82 ? -2.797 18.610 0.786 1.00 78.94 82 HIS A N 1
ATOM 653 C CA . HIS A 1 82 ? -4.188 18.724 0.337 1.00 78.94 82 HIS A CA 1
ATOM 654 C C . HIS A 1 82 ? -5.184 18.193 1.368 1.00 78.94 82 HIS A C 1
ATOM 656 O O . HIS A 1 82 ? -5.008 17.144 1.979 1.00 78.94 82 HIS A O 1
ATOM 662 N N . TRP A 1 83 ? -6.332 18.862 1.466 1.00 86.69 83 TRP A N 1
ATOM 663 C CA . TRP A 1 83 ? -7.450 18.386 2.275 1.00 86.69 83 TRP A CA 1
ATOM 664 C C . TRP A 1 83 ? -8.272 17.304 1.558 1.00 86.69 83 TRP A C 1
ATOM 666 O O . TRP A 1 83 ? -8.646 17.463 0.393 1.00 86.69 83 TRP A O 1
ATOM 676 N N . ALA A 1 84 ? -8.657 16.249 2.285 1.00 77.75 84 ALA A N 1
ATOM 677 C CA . ALA A 1 84 ? -9.623 15.247 1.836 1.00 77.75 84 ALA A CA 1
ATOM 678 C C . ALA A 1 84 ? -10.739 15.056 2.873 1.00 77.75 84 ALA A C 1
ATOM 680 O O . ALA A 1 84 ? -10.482 14.874 4.060 1.00 77.75 84 ALA A O 1
ATOM 681 N N . ASN A 1 85 ? -11.995 15.041 2.421 1.00 84.12 85 ASN A N 1
ATOM 682 C CA . ASN A 1 85 ? -13.136 14.779 3.301 1.00 84.12 85 ASN A CA 1
ATOM 683 C C . ASN A 1 85 ? -13.253 13.290 3.684 1.00 84.12 85 ASN A C 1
ATOM 685 O O . ASN A 1 85 ? -12.691 12.413 3.022 1.00 84.12 85 ASN A O 1
ATOM 689 N N . GLU A 1 86 ? -14.047 12.996 4.716 1.00 78.31 86 GLU A N 1
ATOM 690 C CA . GLU A 1 86 ? -14.264 11.632 5.220 1.00 78.31 86 GLU A CA 1
ATOM 691 C C . GLU A 1 86 ? -14.725 10.665 4.126 1.00 78.31 86 GLU A C 1
ATOM 693 O O . GLU A 1 86 ? -14.150 9.593 3.967 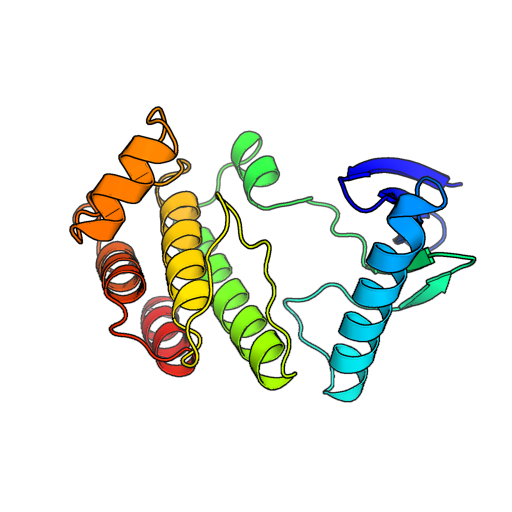1.00 78.31 86 GLU A O 1
ATOM 698 N N . LYS A 1 87 ? -15.688 11.067 3.287 1.00 78.56 87 LYS A N 1
ATOM 699 C CA . LYS A 1 87 ? -16.170 10.240 2.169 1.00 78.56 87 LYS A CA 1
ATOM 700 C C . LYS A 1 87 ? -15.039 9.813 1.225 1.00 78.56 87 LYS A C 1
ATOM 702 O O . LYS A 1 87 ? -15.023 8.683 0.737 1.00 78.56 87 LYS A O 1
ATOM 707 N N . THR A 1 88 ? -14.082 10.701 0.972 1.00 76.62 88 THR A N 1
ATOM 708 C CA . THR A 1 88 ? -12.909 10.414 0.137 1.00 76.62 88 THR A CA 1
ATOM 709 C C . THR A 1 88 ? -11.969 9.434 0.832 1.00 76.62 88 THR A C 1
ATOM 711 O O . THR A 1 88 ? -11.564 8.452 0.210 1.00 76.62 88 THR A O 1
ATOM 714 N N . LYS A 1 89 ? -11.696 9.640 2.125 1.00 78.31 89 LYS A N 1
ATOM 715 C CA . LYS A 1 89 ? -10.861 8.747 2.948 1.00 78.31 89 LYS A CA 1
ATOM 716 C C . LYS A 1 89 ? -11.453 7.334 3.038 1.00 78.31 89 LYS A C 1
ATOM 718 O O . LYS A 1 89 ? -10.737 6.351 2.869 1.00 78.31 89 LYS A O 1
ATOM 723 N N . VAL A 1 90 ? -12.772 7.223 3.199 1.00 75.25 90 VAL A N 1
ATOM 724 C CA . VAL A 1 90 ? -13.507 5.945 3.212 1.00 75.25 90 VAL A CA 1
ATOM 725 C C . VAL A 1 90 ? -13.421 5.247 1.859 1.00 75.25 90 VAL A C 1
ATOM 727 O O . VAL A 1 90 ? -13.149 4.050 1.796 1.00 75.25 90 VAL A O 1
ATOM 730 N N . ARG A 1 91 ? -13.589 5.986 0.756 1.00 75.69 91 ARG A N 1
ATOM 731 C CA . ARG A 1 91 ? -13.412 5.428 -0.591 1.00 75.69 91 ARG A CA 1
ATOM 732 C C . ARG A 1 91 ? -11.997 4.879 -0.791 1.00 75.69 91 ARG A C 1
ATOM 734 O O . ARG A 1 91 ? -11.859 3.797 -1.355 1.00 75.69 91 ARG A O 1
ATOM 741 N N . TRP A 1 92 ? -10.967 5.588 -0.328 1.00 80.38 92 TRP A N 1
ATOM 742 C CA . TRP A 1 92 ? -9.587 5.098 -0.384 1.00 80.38 92 TRP A CA 1
ATOM 743 C C . TRP A 1 92 ? -9.385 3.839 0.464 1.00 80.38 92 TRP A C 1
ATOM 745 O O . TRP A 1 92 ? -8.769 2.893 -0.017 1.00 80.38 92 TRP A O 1
ATOM 755 N N . ALA A 1 93 ? -9.968 3.774 1.665 1.00 75.62 93 ALA A N 1
ATOM 756 C CA . ALA A 1 93 ? -9.937 2.574 2.502 1.00 75.62 93 ALA A CA 1
ATOM 757 C C . ALA A 1 93 ? -10.573 1.356 1.804 1.00 75.62 93 ALA A C 1
ATOM 759 O O . ALA A 1 93 ? -9.984 0.277 1.802 1.00 75.62 93 ALA A O 1
ATOM 760 N N . VAL A 1 94 ? -11.731 1.533 1.151 1.00 75.25 94 VAL A N 1
ATOM 761 C CA . VAL A 1 94 ? -12.372 0.474 0.345 1.00 75.25 94 VAL A CA 1
ATOM 762 C C . VAL A 1 94 ? -11.450 0.024 -0.787 1.00 75.25 94 VAL A C 1
ATOM 764 O O . VAL A 1 94 ? -11.232 -1.171 -0.960 1.00 75.25 94 VAL A O 1
ATOM 767 N N . GLN A 1 95 ? -10.894 0.966 -1.556 1.00 77.19 95 GLN A N 1
ATOM 768 C CA . GLN A 1 95 ? -10.013 0.651 -2.686 1.00 77.19 95 GLN A CA 1
ATOM 769 C C . GLN A 1 95 ? -8.749 -0.097 -2.245 1.00 77.19 95 GLN A C 1
ATOM 771 O O . GLN A 1 95 ? -8.335 -1.038 -2.923 1.00 77.19 95 GLN A O 1
ATOM 776 N N . LEU A 1 96 ? -8.168 0.293 -1.106 1.00 80.56 96 LEU A N 1
ATOM 777 C CA . LEU A 1 96 ? -7.016 -0.376 -0.510 1.00 80.56 96 LEU A CA 1
ATOM 778 C C . LEU A 1 96 ? -7.362 -1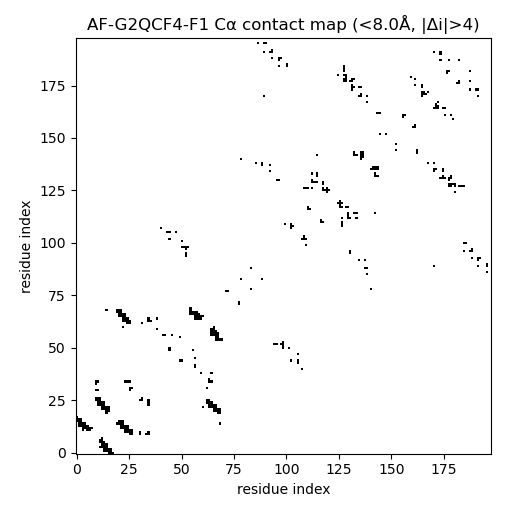.808 -0.090 1.00 80.56 96 LEU A C 1
ATOM 780 O O . LEU A 1 96 ? -6.626 -2.732 -0.425 1.00 80.56 96 LEU A O 1
ATOM 784 N N . ALA A 1 97 ? -8.497 -2.004 0.585 1.00 79.81 97 ALA A N 1
ATOM 785 C CA . ALA A 1 97 ? -8.951 -3.328 1.000 1.00 79.81 97 ALA A CA 1
ATOM 786 C C . ALA A 1 97 ? -9.239 -4.246 -0.207 1.00 79.81 97 ALA A C 1
ATOM 788 O O . ALA A 1 97 ? -8.821 -5.401 -0.209 1.00 79.81 97 ALA A O 1
ATOM 789 N N . GLU A 1 98 ? -9.879 -3.729 -1.267 1.00 81.06 98 GLU A N 1
ATOM 790 C CA . GLU A 1 98 ? -10.101 -4.469 -2.524 1.00 81.06 98 GLU A CA 1
ATOM 791 C C . GLU A 1 98 ? -8.778 -4.871 -3.199 1.00 81.06 98 GLU A C 1
ATOM 793 O O . GLU A 1 98 ? -8.636 -5.993 -3.693 1.00 81.06 98 GLU A O 1
ATOM 798 N N . ALA A 1 99 ? -7.798 -3.960 -3.227 1.00 82.88 99 ALA A N 1
ATOM 799 C CA . ALA A 1 99 ? -6.486 -4.239 -3.799 1.00 82.88 99 ALA A CA 1
ATOM 800 C C . ALA A 1 99 ? -5.736 -5.304 -2.992 1.00 82.88 99 ALA A C 1
ATOM 802 O O . ALA A 1 99 ? -5.186 -6.229 -3.585 1.00 82.88 99 ALA A O 1
ATOM 803 N N . LEU A 1 100 ? -5.763 -5.217 -1.662 1.00 82.19 100 LEU A N 1
ATOM 804 C CA . LEU A 1 100 ? -5.111 -6.182 -0.780 1.00 82.19 100 LEU A CA 1
ATOM 805 C C . LEU A 1 100 ? -5.716 -7.587 -0.924 1.00 82.19 100 LEU A C 1
ATOM 807 O O . LEU A 1 100 ? -4.981 -8.557 -1.098 1.00 82.19 100 LEU A O 1
ATOM 811 N N . GLU A 1 101 ? -7.046 -7.687 -0.987 1.00 83.25 101 GLU A N 1
ATOM 812 C CA . GLU A 1 101 ? -7.739 -8.954 -1.250 1.00 83.25 101 GLU A CA 1
ATOM 813 C C . GLU A 1 101 ? -7.291 -9.572 -2.592 1.00 83.25 101 GLU A C 1
ATOM 815 O O . GLU A 1 101 ? -7.058 -10.779 -2.702 1.00 83.25 101 GLU A O 1
ATOM 820 N N . PHE A 1 102 ? -7.112 -8.753 -3.636 1.00 84.38 102 PHE A N 1
ATOM 821 C CA . PHE A 1 102 ? -6.563 -9.228 -4.908 1.00 84.38 102 PHE A CA 1
ATOM 822 C C . PHE A 1 102 ? -5.114 -9.720 -4.779 1.00 84.38 102 PHE A C 1
ATOM 824 O O . PHE A 1 102 ? -4.790 -10.789 -5.309 1.00 84.38 102 PHE A O 1
ATOM 831 N N . VAL A 1 103 ? -4.253 -8.976 -4.078 1.00 84.75 103 VAL A N 1
ATOM 832 C CA . VAL A 1 103 ? -2.849 -9.356 -3.839 1.00 84.75 103 VAL A CA 1
ATOM 833 C C . VAL A 1 103 ? -2.781 -10.736 -3.176 1.00 84.75 103 VAL A C 1
ATOM 835 O O . VAL A 1 103 ? -2.046 -11.614 -3.643 1.00 84.75 103 VAL A O 1
ATOM 838 N N . HIS A 1 104 ? -3.626 -10.990 -2.178 1.00 83.19 104 HIS A N 1
ATOM 839 C CA . HIS A 1 104 ? -3.653 -12.271 -1.472 1.00 83.19 104 HIS A CA 1
ATOM 840 C C . HIS A 1 104 ? -4.248 -13.407 -2.305 1.00 83.19 104 HIS A C 1
ATOM 842 O O . HIS A 1 104 ? -3.724 -14.522 -2.279 1.00 83.19 104 HIS A O 1
ATOM 848 N N . ARG A 1 105 ? -5.262 -13.146 -3.147 1.00 84.31 105 ARG A N 1
ATOM 849 C CA . ARG A 1 105 ? -5.733 -14.131 -4.148 1.00 84.31 105 ARG A CA 1
ATOM 850 C C . ARG A 1 105 ? -4.642 -14.541 -5.141 1.00 84.31 105 ARG A C 1
ATOM 852 O O . ARG A 1 105 ? -4.704 -15.636 -5.709 1.00 84.31 105 ARG A O 1
ATOM 859 N N . CYS A 1 106 ? -3.639 -13.688 -5.346 1.00 85.31 106 CYS A N 1
ATOM 860 C CA . CYS A 1 106 ? -2.445 -14.004 -6.127 1.00 85.31 106 CYS A CA 1
ATOM 861 C C . CYS A 1 106 ? -1.382 -14.770 -5.312 1.00 85.31 106 CYS A C 1
ATOM 863 O O . CYS A 1 106 ? -0.307 -15.067 -5.832 1.00 85.31 106 CYS A O 1
ATOM 865 N N . GLY A 1 107 ? -1.637 -15.109 -4.046 1.00 81.56 107 GLY A N 1
ATOM 866 C CA . GLY A 1 107 ? -0.668 -15.763 -3.163 1.00 81.56 107 GLY A CA 1
ATOM 867 C C . GLY A 1 107 ? 0.565 -14.896 -2.906 1.00 81.56 107 GLY A C 1
ATOM 868 O O . GLY A 1 107 ? 1.678 -15.417 -2.807 1.00 81.56 107 GLY A O 1
ATOM 869 N N . VAL A 1 108 ? 0.385 -13.575 -2.917 1.00 81.62 108 VAL A N 1
ATOM 870 C CA . VAL A 1 108 ? 1.417 -12.594 -2.587 1.00 81.62 108 VAL A CA 1
ATOM 871 C C . VAL A 1 108 ? 1.070 -12.005 -1.231 1.00 81.62 108 VAL A C 1
ATOM 873 O O . VAL A 1 108 ? -0.080 -11.687 -0.962 1.00 81.62 108 VAL A O 1
ATOM 876 N N . ILE A 1 109 ? 2.088 -11.867 -0.398 1.00 74.12 109 ILE A N 1
ATOM 877 C CA . ILE A 1 109 ? 2.053 -11.104 0.842 1.00 74.12 109 ILE A CA 1
ATOM 878 C C . ILE A 1 109 ? 2.737 -9.773 0.534 1.00 74.12 109 ILE A C 1
ATOM 880 O O . ILE A 1 109 ? 3.856 -9.786 0.015 1.00 74.12 109 ILE A O 1
ATOM 884 N N . HIS A 1 110 ? 2.094 -8.640 0.823 1.00 68.00 110 HIS A N 1
ATOM 885 C CA . HIS A 1 110 ? 2.657 -7.330 0.474 1.00 68.00 110 HIS A CA 1
ATOM 886 C C . HIS A 1 110 ? 3.916 -7.011 1.300 1.00 68.00 110 HIS A C 1
ATOM 888 O O . HIS A 1 110 ? 4.894 -6.495 0.763 1.00 68.00 110 HIS A O 1
ATOM 894 N N . GLY A 1 111 ? 3.922 -7.350 2.594 1.00 55.56 111 GLY A N 1
ATOM 895 C CA . GLY A 1 111 ? 5.120 -7.333 3.448 1.00 55.56 111 GLY A CA 1
ATOM 896 C C . GLY A 1 111 ? 5.682 -5.951 3.822 1.00 55.56 111 GLY A C 1
ATOM 897 O O . GLY A 1 111 ? 6.513 -5.880 4.719 1.00 55.56 111 GLY A O 1
ATOM 898 N N . ASP A 1 112 ? 5.228 -4.866 3.188 1.00 56.31 112 ASP A N 1
ATOM 899 C CA . ASP A 1 112 ? 5.586 -3.478 3.534 1.00 56.31 112 ASP A CA 1
ATOM 900 C C . ASP A 1 112 ? 4.369 -2.539 3.441 1.00 56.31 112 ASP A C 1
ATOM 902 O O . ASP A 1 112 ? 4.345 -1.567 2.690 1.00 56.31 112 ASP A O 1
ATOM 906 N N . VAL A 1 113 ? 3.295 -2.866 4.168 1.00 55.75 113 VAL A N 1
ATOM 907 C CA . VAL A 1 113 ? 2.216 -1.906 4.466 1.00 55.75 113 VAL A CA 1
ATOM 908 C C . VAL A 1 113 ? 2.556 -1.262 5.815 1.00 55.75 113 VAL A C 1
ATOM 910 O O . VAL A 1 113 ? 1.947 -1.555 6.839 1.00 55.75 113 VAL A O 1
ATOM 913 N N . ASN A 1 114 ? 3.647 -0.495 5.871 1.00 51.28 114 ASN A N 1
ATOM 914 C CA . ASN A 1 114 ? 4.131 0.060 7.138 1.00 51.28 114 ASN A CA 1
ATOM 915 C C . ASN A 1 114 ? 3.126 1.072 7.727 1.00 51.28 114 ASN A C 1
ATOM 917 O O . ASN A 1 114 ? 2.444 1.784 6.999 1.00 51.28 114 ASN A O 1
ATOM 921 N N . GLY A 1 115 ? 2.981 1.166 9.050 1.00 38.41 115 GLY A N 1
ATOM 922 C CA . GLY A 1 115 ? 4.021 1.725 9.918 1.00 38.41 115 GLY A CA 1
ATOM 923 C C . GLY A 1 115 ? 4.737 0.779 10.881 1.00 38.41 115 GLY A C 1
ATOM 924 O O . GLY A 1 115 ? 4.681 1.033 12.072 1.00 38.41 115 GLY A O 1
ATOM 925 N N . PHE A 1 116 ? 5.485 -0.193 10.359 1.00 32.31 116 PHE A N 1
ATOM 926 C CA . PHE A 1 116 ? 6.563 -0.987 10.980 1.00 32.31 116 PHE A CA 1
ATOM 927 C C . PHE A 1 116 ? 6.239 -2.481 11.197 1.00 32.31 116 PHE A C 1
ATOM 929 O O . PHE A 1 116 ? 5.869 -2.913 12.282 1.00 32.31 116 PHE A O 1
ATOM 936 N N . ASN A 1 117 ? 6.473 -3.258 10.128 1.00 42.69 117 ASN A N 1
ATOM 937 C CA . ASN A 1 117 ? 6.762 -4.698 10.074 1.00 42.69 117 ASN A CA 1
ATOM 938 C C . ASN A 1 117 ? 5.759 -5.626 10.769 1.00 42.69 117 ASN A C 1
ATOM 940 O O . ASN A 1 117 ? 5.992 -6.081 11.891 1.00 42.69 117 ASN A O 1
ATOM 944 N N . VAL A 1 118 ? 4.694 -6.013 10.064 1.00 34.25 118 VAL A N 1
ATOM 945 C CA . VAL A 1 118 ? 3.785 -7.039 10.583 1.00 34.25 118 VAL A CA 1
ATOM 946 C C . VAL A 1 118 ? 4.280 -8.439 10.199 1.00 34.25 118 VAL A C 1
ATOM 948 O O . VAL A 1 118 ? 4.334 -8.812 9.029 1.00 34.25 118 VAL A O 1
ATOM 951 N N . LEU A 1 119 ? 4.686 -9.206 11.214 1.00 31.00 119 LEU A N 1
ATOM 952 C CA . LEU A 1 119 ? 5.002 -10.630 11.108 1.00 31.00 119 LEU A CA 1
ATOM 953 C C . LEU A 1 119 ? 3.709 -11.422 10.889 1.00 31.00 119 LEU A C 1
ATOM 955 O O . LEU A 1 119 ? 2.768 -11.303 11.671 1.00 31.00 119 LEU A O 1
ATOM 959 N N . LEU A 1 120 ? 3.686 -12.249 9.845 1.00 34.72 120 LEU A N 1
ATOM 960 C CA . LEU A 1 120 ? 2.568 -13.132 9.523 1.00 34.72 120 LEU A CA 1
ATOM 961 C C . LEU A 1 120 ? 2.618 -14.434 10.311 1.00 34.72 120 LEU A C 1
ATOM 963 O O . LEU A 1 120 ? 3.621 -15.147 10.325 1.00 34.72 120 LEU A O 1
ATOM 967 N N . ASP A 1 121 ? 1.471 -14.765 10.882 1.00 41.09 121 ASP A N 1
ATOM 968 C CA . ASP A 1 121 ? 1.069 -16.119 11.224 1.00 41.09 121 ASP A CA 1
ATOM 969 C C . ASP A 1 121 ? 0.405 -16.781 9.984 1.00 41.09 121 ASP A C 1
ATOM 971 O O . ASP A 1 121 ? 0.013 -16.114 9.021 1.00 41.09 121 ASP A O 1
ATOM 975 N N . LYS A 1 122 ? 0.310 -18.119 9.996 1.00 33.84 122 LYS A N 1
ATOM 976 C CA . LYS A 1 122 ? -0.277 -19.007 8.966 1.00 33.84 122 LYS A CA 1
ATOM 977 C C . LYS A 1 122 ? -1.713 -18.663 8.499 1.00 33.84 122 LYS A C 1
ATOM 979 O O . LYS A 1 122 ? -2.212 -19.346 7.602 1.00 33.84 122 LYS A O 1
ATOM 984 N N . HIS A 1 123 ? -2.376 -17.664 9.084 1.00 43.66 123 HIS A N 1
ATOM 985 C CA . HIS A 1 123 ? -3.765 -17.275 8.827 1.00 43.66 123 HIS A CA 1
ATOM 986 C C . HIS A 1 123 ? -3.969 -15.904 8.146 1.00 43.66 123 HIS A C 1
ATOM 988 O O . HIS A 1 123 ? -5.120 -15.576 7.874 1.00 43.66 123 HIS A O 1
ATOM 994 N N . LEU A 1 124 ? -2.906 -15.165 7.778 1.00 49.03 124 LEU A N 1
ATOM 995 C CA . LEU A 1 124 ? -2.965 -13.834 7.114 1.00 49.03 124 LEU A CA 1
ATOM 996 C C . LEU A 1 124 ? -3.413 -12.652 8.010 1.00 49.03 124 LEU A C 1
ATOM 998 O O . LEU A 1 124 ? -3.721 -11.570 7.513 1.00 49.03 124 LEU A O 1
ATOM 1002 N N . ASP A 1 125 ? -3.380 -12.804 9.336 1.00 53.88 125 ASP A N 1
ATOM 1003 C CA . ASP A 1 125 ? -3.860 -11.787 10.294 1.00 53.88 125 ASP A CA 1
ATOM 1004 C C . ASP A 1 125 ? -3.059 -10.465 10.278 1.00 53.88 125 ASP A C 1
ATOM 1006 O O . ASP A 1 125 ? -3.554 -9.402 10.657 1.00 53.88 125 ASP A O 1
ATOM 1010 N N . ALA A 1 126 ? -1.817 -10.504 9.795 1.00 52.00 126 ALA A N 1
ATOM 1011 C CA . ALA A 1 126 ? -0.904 -9.366 9.793 1.00 52.00 126 ALA A CA 1
ATOM 1012 C C . ALA A 1 126 ? -1.271 -8.269 8.782 1.00 52.00 126 ALA A C 1
ATOM 1014 O O . ALA A 1 126 ? -1.156 -7.079 9.075 1.00 52.00 126 ALA A O 1
ATOM 1015 N N . ASP A 1 127 ? -1.733 -8.660 7.598 1.00 66.06 127 ASP A N 1
ATOM 1016 C CA . ASP A 1 127 ? -2.107 -7.715 6.548 1.00 66.06 127 ASP A CA 1
ATOM 1017 C C . ASP A 1 127 ? -3.444 -7.029 6.886 1.00 66.06 127 ASP A C 1
ATOM 1019 O O . ASP A 1 127 ? -3.634 -5.849 6.593 1.00 66.06 127 ASP A O 1
ATOM 1023 N N . ILE A 1 128 ? -4.339 -7.720 7.608 1.00 73.69 128 ILE A N 1
ATOM 1024 C CA . ILE A 1 128 ? -5.565 -7.129 8.166 1.00 73.69 128 ILE A CA 1
ATOM 1025 C C . ILE A 1 128 ? -5.224 -6.139 9.288 1.00 73.69 128 ILE A C 1
ATOM 1027 O O . ILE A 1 128 ? -5.781 -5.039 9.332 1.00 73.69 128 ILE A O 1
ATOM 1031 N N . PHE A 1 129 ? -4.282 -6.482 10.169 1.00 77.12 129 PHE A N 1
ATOM 1032 C CA . PHE A 1 129 ? -3.795 -5.567 11.202 1.00 77.12 129 PHE A CA 1
ATOM 1033 C C . PHE A 1 129 ? -3.166 -4.302 10.593 1.00 77.12 129 PHE A C 1
ATOM 1035 O O . PHE A 1 129 ? -3.448 -3.177 11.030 1.00 77.12 129 PHE A O 1
ATOM 1042 N N . ALA A 1 130 ? -2.334 -4.473 9.561 1.00 74.12 130 ALA A N 1
ATOM 1043 C CA . ALA A 1 130 ? -1.737 -3.372 8.814 1.00 74.12 130 ALA A CA 1
ATOM 1044 C C . ALA A 1 130 ? -2.814 -2.514 8.141 1.00 74.12 130 ALA A C 1
ATOM 1046 O O . ALA A 1 130 ? -2.795 -1.296 8.292 1.00 74.12 130 ALA A O 1
ATOM 1047 N N . LEU A 1 131 ? -3.812 -3.138 7.507 1.00 79.69 131 LEU A N 1
ATOM 1048 C CA . LEU A 1 131 ? -4.957 -2.445 6.919 1.00 79.69 131 LEU A CA 1
ATOM 1049 C C . LEU A 1 131 ? -5.705 -1.602 7.960 1.00 79.69 131 LEU A C 1
ATOM 1051 O O . LEU A 1 131 ? -5.975 -0.431 7.708 1.00 79.69 131 LEU A O 1
ATOM 1055 N N . GLY A 1 132 ? -5.990 -2.149 9.147 1.00 84.69 132 GLY A N 1
ATOM 1056 C CA . GLY A 1 132 ? -6.587 -1.390 10.253 1.00 84.69 132 GLY A CA 1
ATOM 1057 C C . GLY A 1 132 ? -5.738 -0.183 10.661 1.00 84.69 132 GLY A C 1
ATOM 1058 O O . GLY A 1 132 ? -6.257 0.920 10.825 1.00 84.69 132 GLY A O 1
ATOM 1059 N N . SER A 1 133 ? -4.421 -0.368 10.736 1.00 84.88 133 SER A N 1
ATOM 1060 C CA . SER A 1 133 ? -3.462 0.696 11.057 1.00 84.88 133 SER A CA 1
ATOM 1061 C C . SER A 1 133 ? -3.401 1.781 9.976 1.00 84.88 133 SER A C 1
ATOM 1063 O O . SER A 1 133 ? -3.350 2.966 10.301 1.00 84.88 133 SER A O 1
ATOM 1065 N N . THR A 1 134 ? -3.472 1.403 8.698 1.00 83.12 134 THR A N 1
ATOM 1066 C CA . THR A 1 134 ? -3.544 2.347 7.577 1.00 83.12 134 THR A CA 1
ATOM 1067 C C . THR A 1 134 ? -4.865 3.107 7.577 1.00 83.12 134 THR A C 1
ATOM 1069 O O . THR A 1 134 ? -4.862 4.319 7.392 1.00 83.12 134 THR A O 1
ATOM 1072 N N . ILE A 1 135 ? -5.997 2.442 7.832 1.00 85.69 135 ILE A N 1
ATOM 1073 C CA . ILE A 1 135 ? -7.298 3.119 7.945 1.00 85.69 135 ILE A CA 1
ATOM 1074 C C . ILE A 1 135 ? -7.269 4.112 9.113 1.00 85.69 135 ILE A C 1
ATOM 1076 O O . ILE A 1 135 ? -7.719 5.242 8.949 1.00 85.69 135 ILE A O 1
ATOM 1080 N N . TYR A 1 136 ? -6.686 3.744 10.257 1.00 89.19 136 TYR A N 1
ATOM 1081 C CA . TYR A 1 136 ? -6.490 4.673 11.371 1.00 89.19 136 TYR A CA 1
ATOM 1082 C C . TYR A 1 136 ? -5.686 5.908 10.951 1.00 89.19 136 TYR A C 1
ATOM 1084 O O . TYR A 1 136 ? -6.106 7.033 11.225 1.00 89.19 136 TYR A O 1
ATOM 1092 N N . GLU A 1 137 ? -4.564 5.717 10.252 1.00 88.19 137 GLU A N 1
ATOM 1093 C CA . GLU A 1 137 ? -3.743 6.829 9.766 1.00 88.19 137 GLU A CA 1
ATOM 1094 C C . GLU A 1 137 ? -4.488 7.703 8.752 1.00 88.19 137 GLU A C 1
ATOM 1096 O O . GLU A 1 137 ? -4.378 8.923 8.811 1.00 88.19 137 GLU A O 1
ATOM 1101 N N . LEU A 1 138 ? -5.307 7.122 7.874 1.00 84.12 138 LEU A N 1
ATOM 1102 C CA . LEU A 1 138 ? -6.145 7.890 6.948 1.00 84.12 138 LEU A CA 1
ATOM 1103 C C . LEU A 1 138 ? -7.166 8.762 7.688 1.00 84.12 138 LEU A C 1
ATOM 1105 O O . LEU A 1 138 ? -7.377 9.920 7.320 1.00 84.12 138 LEU A O 1
ATOM 1109 N N . MET A 1 139 ? -7.810 8.210 8.717 1.00 87.44 139 MET A N 1
ATOM 1110 C CA . MET A 1 139 ? -8.867 8.911 9.448 1.00 87.44 139 MET A CA 1
ATOM 1111 C C . MET A 1 139 ? -8.307 9.989 10.378 1.00 87.44 139 MET A C 1
ATOM 1113 O O . MET A 1 139 ? -8.869 11.078 10.446 1.00 87.44 139 MET A O 1
ATOM 1117 N N . THR A 1 140 ? -7.189 9.711 11.049 1.00 89.38 140 THR A N 1
ATOM 1118 C CA . THR A 1 140 ? -6.600 10.597 12.071 1.00 89.38 140 THR A CA 1
ATOM 1119 C C . THR A 1 140 ? -5.441 11.451 11.563 1.00 89.38 140 THR A C 1
ATOM 1121 O O . THR A 1 140 ? -4.921 12.280 12.306 1.00 89.38 140 THR A O 1
ATOM 1124 N N . GLU A 1 141 ? -4.987 11.211 10.329 1.00 86.88 141 GLU A N 1
ATOM 1125 C CA . GLU A 1 141 ? -3.783 11.814 9.731 1.00 86.88 141 GLU A CA 1
ATOM 1126 C C . GLU A 1 141 ? -2.507 11.578 10.564 1.00 86.88 141 GLU A C 1
ATOM 1128 O O . GLU A 1 141 ? -1.463 12.202 10.353 1.00 86.88 141 GLU A O 1
ATOM 1133 N N . SER A 1 142 ? -2.562 10.625 11.497 1.00 86.31 142 SER A N 1
ATOM 1134 C CA . SER A 1 142 ? -1.510 10.296 12.452 1.00 86.31 142 SER A CA 1
ATOM 1135 C C . SER A 1 142 ? -1.365 8.787 12.579 1.00 86.31 142 SER A C 1
ATOM 1137 O O . SER A 1 142 ? -2.337 8.037 12.563 1.00 86.31 142 SER A O 1
ATOM 1139 N N . ARG A 1 143 ? -0.134 8.312 12.749 1.00 86.62 143 ARG A N 1
ATOM 1140 C CA . ARG A 1 143 ? 0.093 6.881 12.971 1.00 86.62 143 ARG A CA 1
ATOM 1141 C C . ARG A 1 143 ? -0.476 6.440 14.325 1.00 86.62 143 ARG A C 1
ATOM 1143 O O . ARG A 1 143 ? -0.435 7.226 15.280 1.00 86.62 143 ARG A O 1
ATOM 1150 N N . PRO A 1 144 ? -0.936 5.181 14.446 1.00 86.38 144 PRO A N 1
ATOM 1151 C CA . PRO A 1 144 ? -1.198 4.564 15.741 1.00 86.38 144 PRO A CA 1
ATOM 1152 C C . PRO A 1 144 ? -0.029 4.807 16.700 1.00 86.38 144 PRO A C 1
ATOM 1154 O O . PRO A 1 144 ? 1.120 4.538 16.352 1.00 86.38 144 PRO A O 1
ATOM 1157 N N . TYR A 1 145 ? -0.316 5.343 17.888 1.00 89.56 145 TYR A N 1
ATOM 1158 C CA . TYR A 1 145 ? 0.700 5.652 18.902 1.00 89.56 145 TYR A CA 1
ATOM 1159 C C . TYR A 1 145 ? 1.830 6.597 18.445 1.00 89.56 145 TYR A C 1
ATOM 1161 O O . TYR A 1 145 ? 2.972 6.460 18.892 1.00 89.56 145 TYR A O 1
ATOM 1169 N N . ALA A 1 146 ? 1.526 7.573 17.581 1.00 85.69 146 ALA A N 1
ATOM 1170 C CA . ALA A 1 146 ? 2.486 8.597 17.168 1.00 85.69 146 ALA A CA 1
ATOM 1171 C C . ALA A 1 146 ? 3.235 9.209 18.373 1.00 85.69 146 ALA A C 1
ATOM 1173 O O . ALA A 1 146 ? 2.627 9.639 19.353 1.00 85.69 146 ALA A O 1
ATOM 1174 N N . GLY A 1 147 ? 4.570 9.227 18.297 1.00 86.69 147 GLY A N 1
ATOM 1175 C CA . GLY A 1 147 ? 5.454 9.730 19.356 1.00 86.69 147 GLY A CA 1
ATOM 1176 C C . GLY A 1 147 ? 5.945 8.681 20.364 1.00 86.69 147 GLY A C 1
ATOM 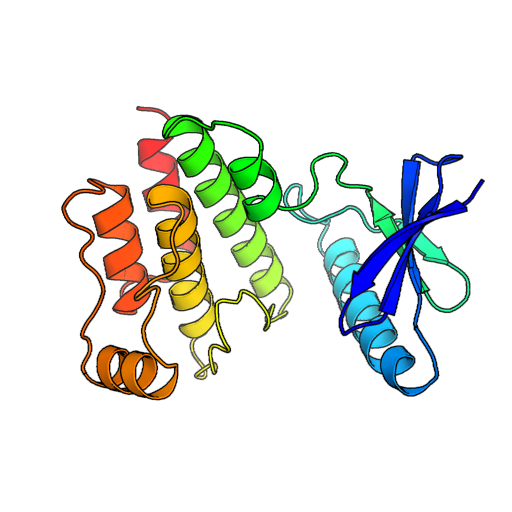1177 O O . GLY A 1 147 ? 6.815 8.999 21.174 1.00 86.69 147 GLY A O 1
ATOM 1178 N N . LEU A 1 148 ? 5.451 7.438 20.319 1.00 88.94 148 LEU A N 1
ATOM 1179 C CA . LEU A 1 148 ? 5.984 6.333 21.127 1.00 88.94 148 LEU A CA 1
ATOM 1180 C C . LEU A 1 148 ? 7.106 5.579 20.397 1.00 88.94 148 LEU A C 1
ATOM 1182 O O . LEU A 1 148 ? 7.218 5.615 19.174 1.00 88.94 148 LEU A O 1
ATOM 1186 N N . THR A 1 149 ? 7.946 4.872 21.158 1.00 88.31 149 THR A N 1
ATOM 1187 C CA . THR A 1 149 ? 8.997 4.011 20.596 1.00 88.31 149 THR A CA 1
ATOM 1188 C C . THR A 1 149 ? 8.425 2.666 20.149 1.00 88.31 149 THR A C 1
ATOM 1190 O O . THR A 1 149 ? 7.472 2.166 20.748 1.00 88.31 149 THR A O 1
ATOM 1193 N N . GLU A 1 150 ? 9.048 2.029 19.153 1.00 78.62 150 GLU A N 1
ATOM 1194 C CA . GLU A 1 150 ? 8.626 0.714 18.636 1.00 78.62 150 GLU A CA 1
ATOM 1195 C C . GLU A 1 150 ? 8.483 -0.337 19.740 1.00 78.62 150 GLU A C 1
ATOM 1197 O O . GLU A 1 150 ? 7.518 -1.095 19.760 1.00 78.62 150 GLU A O 1
ATOM 1202 N N . LYS A 1 151 ? 9.404 -0.337 20.712 1.00 80.06 151 LYS A N 1
ATOM 1203 C CA . LYS A 1 151 ? 9.351 -1.246 21.862 1.00 80.06 151 LYS A CA 1
ATOM 1204 C C . LYS A 1 151 ? 8.057 -1.076 22.664 1.00 80.06 151 LYS A C 1
ATOM 1206 O O . LYS A 1 151 ? 7.418 -2.063 23.009 1.00 80.06 151 LYS A O 1
ATOM 1211 N N . VAL A 1 152 ? 7.666 0.167 22.948 1.00 85.38 152 VAL A N 1
ATOM 1212 C CA . VAL A 1 152 ? 6.440 0.461 23.705 1.00 85.38 152 VAL A CA 1
ATOM 1213 C C . VAL A 1 152 ? 5.204 0.095 22.888 1.00 85.38 152 VAL A C 1
ATOM 1215 O O . VAL A 1 152 ? 4.261 -0.475 23.429 1.00 85.38 152 VAL A O 1
ATOM 1218 N N . ILE A 1 153 ? 5.216 0.386 21.587 1.00 84.38 153 ILE A N 1
ATOM 1219 C CA . ILE A 1 153 ? 4.127 0.032 20.669 1.00 84.38 153 ILE A CA 1
ATOM 1220 C C . ILE A 1 153 ? 3.931 -1.490 20.638 1.00 84.38 153 ILE A C 1
ATOM 1222 O O . ILE A 1 153 ? 2.812 -1.971 20.812 1.00 84.38 153 ILE A O 1
ATOM 1226 N N . PHE A 1 154 ? 5.021 -2.248 20.508 1.00 77.62 154 PHE A N 1
ATOM 1227 C CA . PHE A 1 154 ? 4.994 -3.708 20.538 1.00 77.62 154 PHE A CA 1
ATOM 1228 C C . PHE A 1 154 ? 4.436 -4.244 21.863 1.00 77.62 154 PHE A C 1
ATOM 1230 O O . PHE A 1 154 ? 3.559 -5.108 21.863 1.00 77.62 154 PHE A O 1
ATOM 1237 N N . GLU A 1 155 ? 4.893 -3.707 22.999 1.00 81.19 155 GLU A N 1
ATOM 1238 C CA . GLU A 1 155 ? 4.382 -4.093 24.318 1.00 81.19 155 GLU A CA 1
ATOM 1239 C C . GLU A 1 155 ? 2.873 -3.835 24.447 1.00 81.19 155 GLU A C 1
ATOM 1241 O O . GLU A 1 155 ? 2.160 -4.679 24.993 1.00 81.19 155 GLU A O 1
ATOM 1246 N N . LYS A 1 156 ? 2.366 -2.718 23.916 1.00 86.44 156 LYS A N 1
ATOM 1247 C CA . LYS A 1 156 ? 0.929 -2.410 23.909 1.00 86.44 156 LYS A CA 1
ATOM 1248 C C . LYS A 1 156 ? 0.130 -3.398 23.070 1.00 86.44 156 LYS A C 1
ATOM 1250 O O . LYS A 1 156 ? -0.786 -4.030 23.596 1.00 86.44 156 LYS A O 1
ATOM 1255 N N . TYR A 1 157 ? 0.528 -3.613 21.818 1.00 84.44 157 TYR A N 1
ATOM 1256 C CA . TYR A 1 157 ? -0.152 -4.571 20.945 1.00 84.44 157 TYR A CA 1
ATOM 1257 C C . TYR A 1 157 ? -0.119 -5.995 21.508 1.00 84.44 157 TYR A C 1
ATOM 1259 O O . TYR A 1 157 ? -1.134 -6.684 21.470 1.00 84.44 157 TYR A O 1
ATOM 1267 N N . SER A 1 158 ? 0.989 -6.415 22.130 1.00 77.00 158 SER A N 1
ATOM 1268 C CA . SER A 1 158 ? 1.091 -7.737 22.772 1.00 77.00 158 SER A CA 1
ATOM 1269 C C . SER A 1 158 ? 0.110 -7.941 23.936 1.00 77.00 158 SER A C 1
ATOM 1271 O O . SER A 1 158 ? -0.242 -9.074 24.258 1.00 77.00 158 SER A O 1
ATOM 1273 N N . LYS A 1 159 ? -0.355 -6.848 24.551 1.00 84.44 159 LYS A N 1
ATOM 1274 C CA . LYS A 1 159 ? -1.363 -6.843 25.621 1.00 84.44 159 LYS A CA 1
ATOM 1275 C C . LYS A 1 159 ? -2.790 -6.648 25.100 1.00 84.44 159 LYS A C 1
ATOM 1277 O O . LYS A 1 159 ? -3.717 -6.599 25.904 1.00 84.44 159 LYS A O 1
ATOM 1282 N N . GLY A 1 160 ? -2.976 -6.510 23.784 1.00 81.12 160 GLY A N 1
ATOM 1283 C CA . GLY A 1 160 ? -4.258 -6.132 23.186 1.00 81.12 160 GLY A CA 1
ATOM 1284 C C . GLY A 1 160 ? -4.680 -4.697 23.520 1.00 81.12 160 GLY A C 1
ATOM 1285 O O . GLY A 1 160 ? -5.867 -4.377 23.472 1.00 81.12 160 GLY A O 1
ATOM 1286 N N . GLU A 1 161 ? -3.730 -3.835 23.895 1.00 88.12 161 GLU A N 1
ATOM 1287 C CA . GLU A 1 161 ? -3.972 -2.405 24.058 1.00 88.12 161 GLU A CA 1
ATOM 1288 C C . GLU A 1 161 ? -3.870 -1.733 22.685 1.00 88.12 161 GLU A C 1
ATOM 1290 O O . GLU A 1 161 ? -2.834 -1.822 22.022 1.00 88.12 161 GLU A O 1
ATOM 1295 N N . PHE A 1 162 ? -4.936 -1.039 22.280 1.00 90.19 162 PHE A N 1
ATOM 1296 C CA . PHE A 1 162 ? -5.026 -0.342 20.995 1.00 90.19 162 PHE A CA 1
ATOM 1297 C C . PHE A 1 162 ? -5.321 1.156 21.180 1.00 90.19 162 PHE A C 1
ATOM 1299 O O . PHE A 1 162 ? -5.823 1.548 22.240 1.00 90.19 162 PHE A O 1
ATOM 1306 N N . PRO A 1 163 ? -4.986 2.017 20.201 1.00 91.25 163 PRO A N 1
ATOM 1307 C CA . PRO A 1 163 ? -5.386 3.422 20.215 1.00 91.25 163 PRO A CA 1
ATOM 1308 C C . PRO A 1 163 ? -6.905 3.612 20.285 1.00 91.25 163 PRO A C 1
ATOM 1310 O O . PRO A 1 163 ? -7.683 2.738 19.892 1.00 91.25 163 PRO A O 1
ATOM 1313 N N . GLU A 1 164 ? -7.327 4.782 20.763 1.00 91.00 164 GLU A N 1
ATOM 1314 C CA . GLU A 1 164 ? -8.741 5.150 20.807 1.00 91.00 164 GLU A CA 1
ATOM 1315 C C . GLU A 1 164 ? -9.312 5.259 19.389 1.00 91.00 164 GLU A C 1
ATOM 1317 O O . GLU A 1 164 ? -8.704 5.843 18.498 1.00 91.00 164 GLU A O 1
ATOM 1322 N N . THR A 1 165 ? -10.488 4.675 19.183 1.00 92.00 165 THR A N 1
ATOM 1323 C CA . THR A 1 165 ? -11.169 4.645 17.883 1.00 92.00 165 THR A CA 1
ATOM 1324 C C . THR A 1 165 ? -12.639 5.052 17.976 1.00 92.00 165 THR A C 1
ATOM 1326 O O . THR A 1 165 ? -13.297 5.166 16.948 1.00 92.00 165 THR A O 1
ATOM 1329 N N . GLU A 1 166 ? -13.176 5.292 19.176 1.00 88.31 166 GLU A N 1
ATOM 1330 C CA . GLU A 1 166 ? -14.610 5.545 19.388 1.00 88.31 166 GLU A CA 1
ATOM 1331 C C . GLU A 1 166 ? -15.071 6.837 18.705 1.00 88.31 166 GLU A C 1
ATOM 1333 O O . GLU A 1 166 ? -16.124 6.864 18.065 1.00 88.31 166 GLU A O 1
ATOM 1338 N N . SER A 1 167 ? -14.238 7.877 18.751 1.00 88.75 167 SER A N 1
ATOM 1339 C CA . SER A 1 167 ? -14.464 9.144 18.049 1.00 88.75 167 SER A CA 1
ATOM 1340 C C . SER A 1 167 ? -14.479 9.030 16.517 1.00 88.75 167 SER A C 1
ATOM 1342 O O . SER A 1 167 ? -14.986 9.929 15.852 1.00 88.75 167 SER A O 1
ATOM 1344 N N . LEU A 1 168 ? -13.996 7.920 15.941 1.00 87.00 168 LEU A N 1
ATOM 1345 C CA . LEU A 1 168 ? -13.953 7.677 14.490 1.00 87.00 168 LEU A CA 1
ATOM 1346 C C . LEU A 1 168 ? -15.231 7.011 13.950 1.00 87.00 168 LEU A C 1
ATOM 1348 O O . LEU A 1 168 ? -15.269 6.561 12.799 1.00 87.00 168 LEU A O 1
ATOM 1352 N N . GLY A 1 169 ? -16.266 6.881 14.786 1.00 87.62 169 GLY A N 1
ATOM 1353 C CA . GLY A 1 169 ? -17.557 6.318 14.406 1.00 87.62 169 GLY A CA 1
ATOM 1354 C C . GLY A 1 169 ? -17.436 4.908 13.820 1.00 87.62 169 GLY A C 1
ATOM 1355 O O . GLY A 1 169 ? -16.850 4.000 14.417 1.00 87.62 169 GLY A O 1
ATOM 1356 N N . PHE A 1 170 ? -18.000 4.703 12.628 1.00 84.50 170 PHE A N 1
ATOM 1357 C CA . PHE A 1 170 ? -18.004 3.385 11.989 1.00 84.50 170 PHE A CA 1
ATOM 1358 C C . PHE A 1 170 ? -16.594 2.912 11.602 1.00 84.50 170 PHE A C 1
ATOM 1360 O O . PHE A 1 170 ? -16.283 1.730 11.762 1.00 84.50 170 PHE A O 1
ATOM 1367 N N . ALA A 1 171 ? -15.726 3.823 11.139 1.00 85.31 171 ALA A N 1
ATOM 1368 C CA . ALA A 1 171 ? -14.354 3.491 10.771 1.00 85.31 171 ALA A CA 1
ATOM 1369 C C . ALA A 1 171 ? -13.598 2.968 11.995 1.00 85.31 171 ALA A C 1
ATOM 1371 O O . ALA A 1 171 ? -12.870 1.984 11.895 1.00 85.31 171 ALA A O 1
ATOM 1372 N N . GLY A 1 172 ? -13.867 3.551 13.165 1.00 88.56 172 GLY A N 1
ATOM 1373 C CA . GLY A 1 172 ? -13.331 3.088 14.437 1.00 88.56 172 GLY A CA 1
ATOM 1374 C C . GLY A 1 172 ? -13.673 1.637 14.762 1.00 88.56 172 GLY A C 1
ATOM 1375 O O . GLY A 1 172 ? -12.798 0.858 15.134 1.00 88.56 172 GLY A O 1
ATOM 1376 N N . SER A 1 173 ? -14.928 1.240 14.534 1.00 88.00 173 SER A N 1
ATOM 1377 C CA . SER A 1 173 ? -15.370 -0.148 14.736 1.00 88.00 173 SER A CA 1
ATOM 1378 C C . SER A 1 173 ? -14.649 -1.129 13.805 1.00 88.00 173 SER A C 1
ATOM 1380 O O . SER A 1 173 ? -14.303 -2.235 14.219 1.00 88.00 173 SER A O 1
ATOM 1382 N N . ILE A 1 174 ? -14.394 -0.726 12.556 1.00 87.25 174 ILE A N 1
ATOM 1383 C CA . ILE A 1 174 ? -13.666 -1.544 11.577 1.00 87.25 174 ILE A CA 1
ATOM 1384 C C . ILE A 1 174 ? -12.189 -1.655 11.965 1.00 87.25 174 ILE A C 1
ATOM 1386 O O . ILE A 1 174 ? -11.670 -2.765 12.038 1.00 87.25 174 ILE A O 1
ATOM 1390 N N . ILE A 1 175 ? -11.533 -0.534 12.279 1.00 88.44 175 ILE A N 1
ATOM 1391 C CA . ILE A 1 175 ? -10.133 -0.500 12.725 1.00 88.44 175 ILE A CA 1
ATOM 1392 C C . ILE A 1 175 ? -9.933 -1.432 13.927 1.00 88.44 175 ILE A C 1
ATOM 1394 O O . ILE A 1 175 ? -9.024 -2.262 13.927 1.00 88.44 175 ILE A O 1
ATOM 1398 N N . LYS A 1 176 ? -10.812 -1.337 14.930 1.00 87.62 176 LYS A N 1
ATOM 1399 C CA . LYS A 1 176 ? -10.717 -2.135 16.154 1.00 87.62 176 LYS A CA 1
ATOM 1400 C C . LYS A 1 176 ? -10.820 -3.637 15.870 1.00 87.62 176 LYS A C 1
ATOM 1402 O O . LYS A 1 176 ? -9.958 -4.396 16.303 1.00 87.62 176 LYS A O 1
ATOM 1407 N N . LYS A 1 177 ? -11.803 -4.053 15.066 1.00 85.62 177 LYS A N 1
ATOM 1408 C CA . LYS A 1 177 ? -11.953 -5.450 14.629 1.00 85.62 177 LYS A CA 1
ATOM 1409 C C . LYS A 1 177 ? -10.748 -5.948 13.821 1.00 85.62 177 LYS A C 1
ATOM 1411 O O . LYS A 1 177 ? -10.357 -7.103 13.981 1.00 85.62 177 LYS A O 1
ATOM 1416 N N . CYS A 1 178 ? -10.144 -5.099 12.979 1.00 83.94 178 CYS A N 1
ATOM 1417 C CA . CYS A 1 178 ? -8.908 -5.437 12.265 1.00 83.94 178 CYS A CA 1
ATOM 1418 C C . CYS A 1 178 ? -7.765 -5.742 13.243 1.00 83.94 178 CYS A C 1
ATOM 1420 O O . CYS A 1 178 ? -7.084 -6.751 13.093 1.00 83.94 178 CY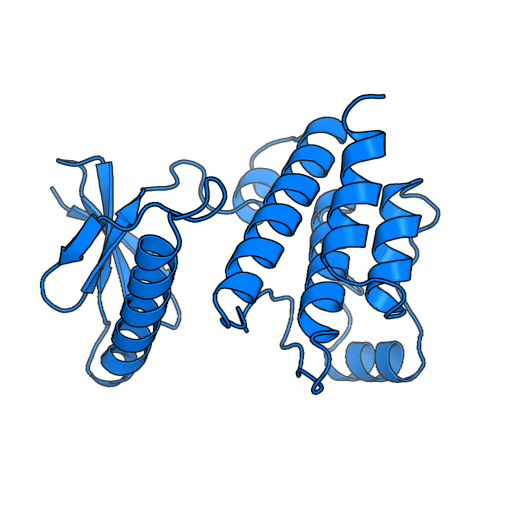S A O 1
ATOM 1422 N N . TRP A 1 179 ? -7.580 -4.908 14.269 1.00 85.75 179 TRP A N 1
ATOM 1423 C CA . TRP A 1 179 ? -6.535 -5.112 15.274 1.00 85.75 179 TRP A CA 1
ATOM 1424 C C . TRP A 1 179 ? -6.788 -6.297 16.210 1.00 85.75 179 TRP A C 1
ATOM 1426 O O . TRP A 1 179 ? -5.842 -6.908 16.699 1.00 85.75 179 TRP A O 1
ATOM 1436 N N . GLN A 1 180 ? -8.054 -6.641 16.443 1.00 83.81 180 GLN A N 1
ATOM 1437 C CA . GLN A 1 180 ? -8.457 -7.775 17.277 1.00 83.81 180 GLN A CA 1
ATOM 1438 C C . GLN A 1 180 ? -8.466 -9.118 16.527 1.00 83.81 180 GLN A C 1
ATOM 1440 O O . GLN A 1 180 ? -8.738 -10.147 17.143 1.00 83.81 180 GLN A O 1
ATOM 1445 N N . GLY A 1 181 ? -8.181 -9.129 15.218 1.00 75.56 181 GLY A N 1
ATOM 1446 C CA . GLY A 1 181 ? -8.219 -10.349 14.404 1.00 75.56 181 GLY A CA 1
ATOM 1447 C C . GLY A 1 181 ? -9.635 -10.901 14.201 1.00 75.56 181 GLY A C 1
ATOM 1448 O O . GLY A 1 181 ? -9.822 -12.097 13.999 1.00 75.56 181 GLY A O 1
ATOM 1449 N N . GLU A 1 182 ? -10.662 -10.050 14.274 1.00 80.94 182 GLU A N 1
ATOM 1450 C CA . GLU A 1 182 ? -12.063 -10.481 14.144 1.00 80.94 182 GLU A CA 1
ATOM 1451 C C . GLU A 1 182 ? -12.507 -10.656 12.682 1.00 80.94 182 GLU A C 1
ATOM 1453 O O . GLU A 1 182 ? -13.578 -11.209 12.402 1.00 80.94 182 GLU A O 1
ATOM 1458 N N . TYR A 1 183 ? -11.695 -10.193 11.731 1.00 73.25 183 TYR A N 1
ATOM 1459 C CA . TYR A 1 183 ? -12.018 -10.221 10.313 1.00 73.25 183 TYR A CA 1
ATOM 1460 C C . TYR A 1 183 ? -11.308 -11.322 9.531 1.00 73.25 183 TYR A C 1
ATOM 1462 O O . TYR A 1 183 ? -10.170 -11.687 9.789 1.00 73.25 183 TYR A O 1
ATOM 1470 N N . LYS A 1 184 ? -11.996 -11.766 8.474 1.00 65.31 184 LYS A N 1
ATOM 1471 C CA . LYS A 1 184 ? -11.387 -12.349 7.273 1.00 65.31 184 LYS A CA 1
ATOM 1472 C C . LYS A 1 184 ? -11.477 -11.297 6.167 1.00 65.31 184 LYS A C 1
ATOM 1474 O O . LYS A 1 184 ? -12.481 -10.591 6.124 1.00 65.31 184 LYS A O 1
ATOM 1479 N N . GLU A 1 185 ? -10.491 -11.209 5.279 1.00 62.53 185 GLU A N 1
ATOM 1480 C CA . GLU A 1 185 ? -10.345 -10.131 4.275 1.00 62.53 185 GLU A CA 1
ATOM 1481 C C . GLU A 1 185 ? -11.638 -9.719 3.559 1.00 62.53 185 GLU A C 1
ATOM 1483 O O . GLU A 1 185 ? -11.989 -8.540 3.568 1.00 62.53 185 GLU A O 1
ATOM 1488 N N . CYS A 1 186 ? -12.392 -10.678 3.007 1.00 61.47 186 CYS A N 1
ATOM 1489 C CA . CYS A 1 186 ? -13.633 -10.391 2.279 1.00 61.47 186 CYS A CA 1
ATOM 1490 C C . CYS A 1 186 ? -14.674 -9.649 3.135 1.00 61.47 186 CYS A C 1
ATOM 1492 O O . CYS A 1 186 ? -15.373 -8.769 2.643 1.00 61.47 186 CYS A O 1
ATOM 1494 N N . LYS A 1 187 ? -14.719 -9.929 4.442 1.00 73.12 187 LYS A N 1
ATOM 1495 C CA . LYS A 1 187 ? -15.659 -9.283 5.365 1.00 73.12 187 LYS A CA 1
ATOM 1496 C C . LYS A 1 187 ? -15.289 -7.832 5.669 1.00 73.12 187 LYS A C 1
ATOM 1498 O O . LYS A 1 187 ? -16.184 -7.035 5.920 1.00 73.12 187 LYS A O 1
ATOM 1503 N N . VAL A 1 188 ? -14.000 -7.476 5.637 1.00 75.44 188 VAL A N 1
ATOM 1504 C CA . VAL A 1 188 ? -13.565 -6.078 5.834 1.00 75.44 188 VAL A CA 1
ATOM 1505 C C . VAL A 1 188 ? -14.071 -5.210 4.684 1.00 75.44 188 VAL A C 1
ATOM 1507 O O . VAL A 1 188 ? -14.580 -4.114 4.908 1.00 75.44 188 VAL A O 1
ATOM 1510 N N . VAL A 1 189 ? -13.945 -5.712 3.450 1.00 74.88 189 VAL A N 1
ATOM 1511 C CA . VAL A 1 189 ? -14.401 -5.016 2.239 1.00 74.88 189 VAL A CA 1
ATOM 1512 C C . VAL A 1 189 ? -15.913 -4.810 2.274 1.00 74.88 189 VAL A C 1
ATOM 1514 O O . VAL A 1 189 ? -16.381 -3.709 1.978 1.00 74.88 189 VAL A O 1
ATOM 1517 N N . ASP A 1 190 ? -16.666 -5.842 2.653 1.00 79.25 190 ASP A N 1
ATOM 1518 C CA . ASP A 1 190 ? -18.123 -5.770 2.756 1.00 79.25 190 ASP A CA 1
ATOM 1519 C C . ASP A 1 190 ? -18.559 -4.717 3.790 1.00 79.25 190 ASP A C 1
ATOM 1521 O O . ASP A 1 190 ? -19.331 -3.816 3.451 1.00 79.25 190 ASP A O 1
ATOM 1525 N N . ASP A 1 191 ? -17.996 -4.748 5.005 1.00 77.62 191 ASP A N 1
ATOM 1526 C CA . ASP A 1 191 ? -18.327 -3.794 6.075 1.00 77.62 191 ASP A CA 1
ATOM 1527 C C . ASP A 1 191 ? -17.955 -2.343 5.693 1.00 77.62 191 ASP A C 1
ATOM 1529 O O . ASP A 1 191 ? -18.708 -1.411 5.994 1.00 77.62 191 ASP A O 1
ATOM 1533 N N . LEU A 1 192 ? -16.847 -2.130 4.967 1.00 75.50 192 LEU A N 1
ATOM 1534 C CA . LEU A 1 192 ? -16.469 -0.808 4.442 1.00 75.50 192 LEU A CA 1
ATOM 1535 C C . LEU A 1 192 ? -17.427 -0.316 3.340 1.00 75.50 192 LEU A C 1
ATOM 1537 O O . LEU A 1 192 ? -17.739 0.876 3.268 1.00 75.50 192 LEU A O 1
ATOM 1541 N N . LYS A 1 193 ? -17.907 -1.213 2.468 1.00 76.62 193 LYS A N 1
ATOM 1542 C CA . LYS A 1 193 ? -18.773 -0.856 1.331 1.00 76.62 193 LYS A CA 1
ATOM 1543 C C . LYS A 1 193 ? -20.170 -0.441 1.749 1.00 76.62 193 LYS A C 1
ATOM 1545 O O . LYS A 1 193 ? -20.689 0.504 1.150 1.00 76.62 193 LYS A O 1
ATOM 1550 N N . VAL A 1 194 ? -20.755 -1.093 2.757 1.00 74.88 194 VAL A N 1
ATOM 1551 C CA . VAL A 1 194 ? -22.101 -0.760 3.266 1.00 74.88 194 VAL A CA 1
ATOM 1552 C C . VAL A 1 194 ? -22.217 0.732 3.605 1.00 74.88 194 VAL A C 1
ATOM 1554 O O . VAL A 1 194 ? -23.271 1.318 3.396 1.00 74.88 194 VAL A O 1
ATOM 1557 N N . GLN A 1 195 ? -21.123 1.363 4.039 1.00 66.19 195 GLN A N 1
ATOM 1558 C CA . GLN A 1 195 ? -21.108 2.761 4.482 1.00 66.19 195 GLN A CA 1
ATOM 1559 C C . GLN A 1 195 ? -20.687 3.759 3.390 1.00 66.19 195 GLN A C 1
ATOM 1561 O O . GLN A 1 195 ? -20.850 4.963 3.550 1.00 66.19 195 GLN A O 1
ATOM 1566 N N . SER A 1 196 ? -20.149 3.286 2.258 1.00 57.34 196 SER A N 1
ATOM 1567 C CA . SER A 1 196 ? -19.740 4.154 1.137 1.00 57.34 196 SER A CA 1
ATOM 1568 C C . SER A 1 196 ? -20.917 4.697 0.305 1.00 57.34 196 SER A C 1
ATOM 1570 O O . SER A 1 196 ? -20.736 5.643 -0.470 1.00 57.34 196 SER A O 1
ATOM 1572 N N . TRP A 1 197 ? -22.111 4.114 0.479 1.00 50.12 197 TRP A N 1
ATOM 1573 C CA . TRP A 1 197 ? -23.336 4.407 -0.283 1.00 50.12 197 TRP A CA 1
ATOM 1574 C C . TRP A 1 197 ? -24.503 4.941 0.564 1.00 50.12 197 TRP A C 1
ATOM 1576 O O . TRP A 1 197 ? -25.581 5.174 0.016 1.00 50.12 197 TRP A O 1
ATOM 1586 N N . THR A 1 198 ? -24.291 5.144 1.863 1.00 42.66 198 THR A N 1
ATOM 1587 C CA . THR A 1 198 ? -25.192 5.861 2.784 1.00 42.66 198 THR A CA 1
ATOM 1588 C C . THR A 1 198 ? -24.724 7.293 2.971 1.00 42.66 198 THR A C 1
ATOM 1590 O O . THR A 1 198 ? -25.587 8.195 2.944 1.00 42.66 198 THR A O 1
#

Mean predicted aligned error: 8.25 Å

Solvent-accessible surface area (backbone atoms only — not comparable to full-atom values): 11593 Å² total; per-residue (Å²): 106,78,44,85,74,49,81,53,99,51,23,37,33,31,37,34,66,84,76,61,27,27,37,43,30,45,66,57,77,88,15,42,62,52,45,52,52,52,48,56,51,49,53,51,38,54,77,69,72,54,53,97,68,51,77,52,74,74,47,76,45,93,88,23,37,28,32,53,53,64,89,69,67,51,72,67,66,36,53,76,79,41,92,76,55,68,73,55,47,51,51,50,47,39,44,51,45,54,35,50,50,50,41,46,77,66,75,44,76,84,82,71,68,65,97,74,74,68,75,70,58,103,79,58,55,26,62,43,29,33,48,20,46,50,46,44,22,62,76,67,76,42,58,80,65,68,93,63,53,70,70,58,51,50,56,32,52,76,69,73,51,72,74,92,33,76,94,50,50,70,60,18,56,51,30,51,34,23,66,70,60,74,61,55,71,73,57,54,38,52,65,47,49,68,64,75,79,111

InterPro domains:
  IPR000719 Protein kinase domain [PS50011] (1-198)
  IPR001245 Serine-threonine/tyrosine-protein kinase, catalytic domain [PF07714] (19-123)
  IPR011009 Protein kinase-like domain superfamily [SSF56112] (5-182)
  IPR051681 Serine/Threonine Kinases and Pseudokinases [PTHR44329] (19-125)

Foldseek 3Di:
DWDFDDDDPLATWIQDPVVQKIWGAHPDDVNLVVQVVVLVLLVLCVVVVHDPLDWHWPADDDSHTITHDPPCPDPLSNVVPDDDDPLRLLVVLLSVLVVCVSSVVSVHDPQPLDPDGFDDDPQNLRVLLSSLQVSVCSQVVAGWVPPDDPVVVVVCLVVLHGDDQVVVPQSSVLSSCSSVSVDDSVVSSVSSVVPSVD